Protein AF-A0A7K4CT19-F1 (afdb_monomer)

Foldseek 3Di:
DPDFFEAEEEEEAQAQDDEDDLPPFFKEKEKAFAQEQGLQQSVLCLFQLAHCVQQVCHDLPTQGDPPGQGLQNLVVVVQAQEEEEEAPSCQVVVVNNDHPYYHYPPVQARLVVVVVVVVVCPRGHYYYYYYHNDDDVSNS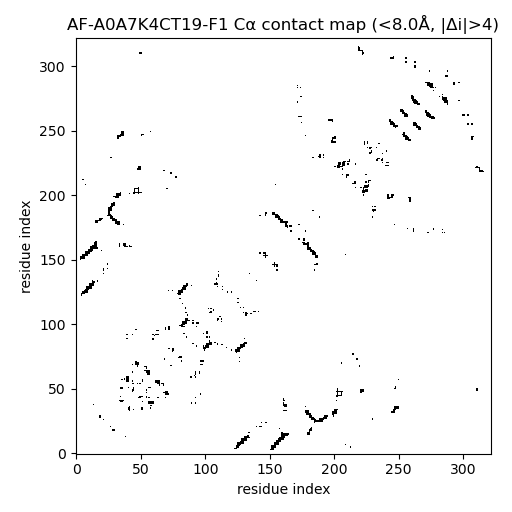VVQNCQQPDPRHFYKYKYKYRHFHPVPPDDAFDDVSRRIGMMMITGPQFHNDYDDLQAHHHSSQNSLLSCVVVVHDDALSNLHANPVVVRNVDDPVVGPDGDQKDWYAYPQRKIWMDRSFWIWIDHPPDLDTFTFGCPDPPNPGDGCSPPPVCVVVNVVVVVVVVVNVVSNDRDNPPDPDDD

Sequence (322 aa):
MSSKKTRIVLVLFTSHESPLSVPGTRMYTARACLAADSWASNLVSLLSSSVPSHHNAWSEAGKIGIHVDPLSTVLRRAGYRAAFVGTRQSESLARQCEFDEVAIATDGDGIKDATAIFKRAGDVPLFTTCVVPSFSEGWQALATRLASSKEHRTIVLLAGLAPPATLAGAAIPNPDGISAPFTVLHEKTGRHVAGPTHLWSIIDLAPSLLGLAGIKVPYTMVGKDQHPFWLGKPRKAVKFPRDRCVVEHADGSKTTWNGRYLLTVHPGKDAGELIDAGHRDGDGRNLWDDPAAAPLKSRLLLEFLWAQLDKECMPMPRIAGA

pLDDT: mean 85.14, std 13.32, range [34.0, 97.62]

Mean predicted aligned error: 6.65 Å

Secondary structure (DSSP, 8-state):
---PPEEEEEEEESS-------TTS-EEEEEEE-SBSSHHHHHHHHHHTS-HHHH---STTPPPPTT---HHHHHHHTT-EEEEEE-HHHHHHHHHTT-SEEEE-TTSS-HHHHHHHHHHTTTS-EEEEEEESS--HHHHHHHHHHHT-SSSEEEEEEEE-SPPGGGTT-S---GGGGEEEEEEE-TT--EEEPPTT---BGGGHHHHHHHHHTPPPPTT--S---HHHHTT--GGGSSS----EEEE-TTS-EEEE-SSEEEEE-TT-S-EEEEETTSTTSS--B-TT-GGGHHHHHHHHHHHHHHHHHTS--SS---S--

Nearest PDB structures (foldseek):
  6g5z-assembly1_A  TM=7.201E-01  e=7.899E-12  Sinorhizobium meliloti
  6fny-assembly2_H  TM=7.032E-01  e=7.441E-12  Sinorhizobium meliloti 1021
  7lha-assembly1_A  TM=7.553E-01  e=1.230E-10  Bacteroides uniformis
  6g5z-assembly1_D  TM=6.917E-01  e=3.309E-11  Sinorhizobium meliloti
  6fny-assembly1_G  TM=6.512E-01  e=1.435E-11  Sinorhizobium meliloti 1021

Radius of gyration: 19.5 Å; Cα contacts (8 Å, |Δi|>4): 687; chains: 1; bounding box: 53×40×51 Å

Solvent-accessible surface area (backbone atoms only — not comparable to full-atom values): 17336 Å² total; per-residue (Å²): 130,85,77,61,41,53,32,40,38,38,42,35,21,58,33,60,50,76,69,70,81,58,87,97,55,40,29,26,35,46,53,21,27,35,34,32,77,38,32,50,21,24,49,50,17,24,41,31,8,39,42,43,95,70,35,48,25,73,41,66,86,40,60,67,41,91,85,58,70,26,48,40,48,57,39,38,77,72,64,26,49,26,35,35,32,22,42,81,73,48,44,65,54,47,62,75,40,58,44,82,40,80,45,65,33,85,84,69,65,31,60,68,60,50,52,50,49,61,59,73,46,63,84,53,28,34,36,35,43,35,46,30,65,64,91,46,72,66,54,51,52,48,49,52,52,47,36,65,38,86,75,39,47,26,41,35,38,40,33,29,33,14,42,48,80,88,55,84,84,55,100,67,80,52,77,70,48,49,27,20,28,28,27,38,30,23,85,69,27,35,86,41,71,62,60,88,85,62,60,39,36,38,23,20,51,43,29,13,51,28,50,70,72,71,41,85,68,57,53,75,38,42,31,45,62,54,37,55,51,42,54,65,45,58,73,90,76,42,94,65,66,60,64,64,35,58,31,46,41,92,87,60,28,39,37,33,38,54,82,45,45,38,39,35,47,42,71,98,50,103,53,58,44,29,25,49,70,77,48,92,79,75,73,48,63,68,40,61,83,38,76,89,35,46,71,58,50,56,53,51,52,52,54,42,52,50,53,62,56,58,60,51,65,50,82,73,67,83,89,71,87,133

Structure (mmCIF, N/CA/C/O backbone):
data_AF-A0A7K4CT19-F1
#
_entry.id   AF-A0A7K4CT19-F1
#
loop_
_atom_site.group_PDB
_atom_site.id
_atom_site.type_symbol
_atom_site.label_atom_id
_atom_site.label_alt_id
_atom_site.label_comp_id
_atom_site.label_asym_id
_atom_site.label_entity_id
_atom_site.label_seq_id
_atom_site.pdbx_PDB_ins_code
_atom_site.Cartn_x
_atom_site.Cartn_y
_atom_site.Cartn_z
_atom_site.occupancy
_atom_site.B_iso_or_equiv
_atom_site.auth_seq_id
_atom_site.auth_comp_id
_atom_site.auth_asym_id
_atom_site.auth_atom_id
_atom_site.pdbx_PDB_model_num
ATOM 1 N N . MET A 1 1 ? -27.221 -12.646 19.276 1.00 39.38 1 MET A N 1
ATOM 2 C CA . MET A 1 1 ? -25.753 -12.500 19.424 1.00 39.38 1 MET A CA 1
ATOM 3 C C . MET A 1 1 ? -25.359 -11.165 18.821 1.00 39.38 1 MET A C 1
ATOM 5 O O . MET A 1 1 ? -25.521 -11.000 17.620 1.00 39.38 1 MET A O 1
ATOM 9 N N . SER A 1 2 ? -24.944 -10.193 19.638 1.00 42.19 2 SER A N 1
ATOM 10 C CA . SER A 1 2 ? -24.492 -8.888 19.136 1.00 42.19 2 SER A CA 1
ATOM 11 C C . SER A 1 2 ? -23.307 -9.099 18.188 1.00 42.19 2 SER A C 1
ATOM 13 O O . SER A 1 2 ? -22.293 -9.679 18.577 1.00 42.19 2 SER A O 1
ATOM 15 N N . SER A 1 3 ? -23.462 -8.717 16.919 1.00 62.09 3 SER A N 1
ATOM 16 C CA . SER A 1 3 ? -22.379 -8.744 15.936 1.00 62.09 3 SER A CA 1
ATOM 17 C C . SER A 1 3 ? -21.294 -7.780 16.408 1.00 62.09 3 SER A C 1
ATOM 19 O O . SER A 1 3 ? -21.496 -6.568 16.314 1.00 62.09 3 SER A O 1
ATOM 21 N N . LYS A 1 4 ? -20.155 -8.298 16.896 1.00 67.19 4 LYS A N 1
ATOM 22 C CA . LYS A 1 4 ? -18.989 -7.468 17.242 1.00 67.19 4 LYS A CA 1
ATOM 23 C C . LYS A 1 4 ? -18.721 -6.480 16.111 1.00 67.19 4 LYS A C 1
ATOM 25 O O . LYS A 1 4 ? -18.613 -6.879 14.950 1.00 67.19 4 LYS A O 1
ATOM 30 N N . LYS A 1 5 ? -18.629 -5.198 16.448 1.00 81.00 5 LYS A N 1
ATOM 31 C CA . LYS A 1 5 ? -18.316 -4.147 15.481 1.00 81.00 5 LYS A CA 1
ATOM 32 C C . LYS A 1 5 ? -16.834 -4.224 15.116 1.00 81.00 5 LYS A C 1
ATOM 34 O O . LYS A 1 5 ? -15.997 -4.560 15.961 1.00 81.00 5 LYS A O 1
ATOM 39 N N . THR A 1 6 ? -16.531 -3.966 13.849 1.00 87.62 6 THR A N 1
ATOM 40 C CA . THR A 1 6 ? -15.167 -4.041 13.328 1.00 87.62 6 THR A CA 1
ATOM 41 C C . THR A 1 6 ? -14.448 -2.712 13.546 1.00 87.62 6 THR A C 1
ATOM 43 O O . THR A 1 6 ? -14.989 -1.655 13.228 1.00 87.62 6 THR A O 1
ATOM 46 N N . ARG A 1 7 ? -13.220 -2.762 14.060 1.00 92.88 7 ARG A N 1
ATOM 47 C CA . ARG A 1 7 ? -12.287 -1.631 14.113 1.00 92.88 7 ARG A CA 1
ATOM 48 C C . ARG A 1 7 ? -11.128 -1.893 13.155 1.00 92.88 7 ARG A C 1
ATOM 50 O O . ARG A 1 7 ? -10.649 -3.021 13.063 1.00 92.88 7 ARG A O 1
ATOM 57 N N . ILE A 1 8 ? -10.687 -0.865 12.447 1.00 93.69 8 ILE A N 1
ATOM 58 C CA . ILE A 1 8 ? -9.536 -0.910 11.546 1.00 93.69 8 ILE A CA 1
ATOM 59 C C . ILE A 1 8 ? -8.548 0.140 12.039 1.00 93.69 8 ILE A C 1
ATOM 61 O O . ILE A 1 8 ? -8.884 1.318 12.119 1.00 93.69 8 ILE A O 1
ATOM 65 N N . VAL A 1 9 ? -7.346 -0.289 12.404 1.00 94.12 9 VAL A N 1
ATOM 66 C CA . VAL A 1 9 ? -6.315 0.583 12.968 1.00 94.12 9 VAL A CA 1
ATOM 67 C C . VAL A 1 9 ? -5.041 0.427 12.157 1.00 94.12 9 VAL A C 1
ATOM 69 O O . VAL A 1 9 ? -4.518 -0.675 12.018 1.00 94.12 9 VAL A O 1
ATOM 72 N N . LEU A 1 10 ? -4.557 1.529 11.607 1.00 93.56 10 LEU A N 1
ATOM 73 C CA . LEU A 1 10 ? -3.322 1.614 10.845 1.00 93.56 10 LEU A CA 1
ATOM 74 C C . LEU A 1 10 ? -2.322 2.350 11.720 1.00 93.56 10 LEU A C 1
ATOM 76 O O . LEU A 1 10 ? -2.598 3.466 12.148 1.00 93.56 10 LEU A O 1
ATOM 80 N N . VAL A 1 11 ? -1.173 1.744 11.975 1.00 91.56 11 VAL A N 1
ATOM 81 C CA . VAL A 1 11 ? -0.031 2.402 12.604 1.00 91.56 11 VAL A CA 1
ATOM 82 C C . VAL A 1 11 ? 1.085 2.412 11.570 1.00 91.56 11 VAL A C 1
ATOM 84 O O . VAL A 1 11 ? 1.575 1.362 11.155 1.00 91.56 11 VAL A O 1
ATOM 87 N N . LEU A 1 12 ? 1.403 3.602 11.084 1.00 90.31 12 LEU A N 1
ATOM 88 C CA . LEU A 1 12 ? 2.269 3.832 9.943 1.00 90.31 12 LEU A CA 1
ATOM 89 C C . LEU A 1 12 ? 3.511 4.589 10.399 1.00 90.31 12 LEU A C 1
ATOM 91 O O . LEU A 1 12 ? 3.400 5.642 11.029 1.00 90.31 12 LEU A O 1
ATOM 95 N N . PHE A 1 13 ? 4.678 4.056 10.062 1.00 88.06 13 PHE A N 1
ATOM 96 C CA . PHE A 1 13 ? 5.967 4.605 10.474 1.00 88.06 13 PHE A CA 1
ATOM 97 C C . PHE A 1 13 ? 6.567 5.402 9.328 1.00 88.06 13 PHE A C 1
ATOM 99 O O . PHE A 1 13 ? 6.606 4.926 8.191 1.00 88.06 13 PHE A O 1
ATOM 106 N N . THR A 1 14 ? 7.060 6.605 9.609 1.00 78.12 14 THR A N 1
ATOM 107 C CA . THR A 1 14 ? 7.786 7.401 8.606 1.00 78.12 14 THR A CA 1
ATOM 108 C C . THR A 1 14 ? 9.244 6.957 8.447 1.00 78.12 14 THR A C 1
ATOM 110 O O . THR A 1 14 ? 9.976 7.552 7.664 1.00 78.12 14 THR A O 1
ATOM 113 N N . SER A 1 15 ? 9.673 5.925 9.175 1.00 77.62 15 SER A N 1
ATOM 114 C CA . SER A 1 15 ? 10.984 5.277 9.100 1.00 77.62 15 SER A CA 1
ATOM 115 C C . SER A 1 15 ? 10.906 3.912 8.397 1.00 77.62 15 SER A C 1
ATOM 117 O O . SER A 1 15 ? 9.840 3.300 8.266 1.00 77.62 15 SER A O 1
ATOM 119 N N . HIS A 1 16 ? 12.061 3.420 7.937 1.00 68.12 16 HIS A N 1
ATOM 120 C CA . HIS A 1 16 ? 12.217 2.026 7.522 1.00 68.12 16 HIS A CA 1
ATOM 121 C C . HIS A 1 16 ? 12.527 1.183 8.756 1.00 68.12 16 HIS A C 1
ATOM 123 O O . HIS A 1 16 ? 13.656 1.157 9.241 1.00 68.12 16 HIS A O 1
ATOM 129 N N . GLU A 1 17 ? 11.510 0.531 9.301 1.00 68.56 17 GLU A N 1
ATOM 130 C CA . GLU A 1 17 ? 11.657 -0.348 10.460 1.00 68.56 17 GLU A CA 1
ATOM 131 C C . GLU A 1 17 ? 11.402 -1.788 10.075 1.00 68.56 17 GLU A C 1
ATOM 133 O O . GLU A 1 17 ? 10.583 -2.050 9.211 1.00 68.56 17 GLU A O 1
ATOM 138 N N . SER A 1 18 ? 12.105 -2.726 10.709 1.00 60.03 18 SER A N 1
ATOM 139 C CA . SER A 1 18 ? 11.943 -4.165 10.476 1.00 60.03 18 SER A CA 1
ATOM 140 C C . SER A 1 18 ? 10.542 -4.660 10.845 1.00 60.03 18 SER A C 1
ATOM 142 O O . SER A 1 18 ? 9.850 -4.021 11.636 1.00 60.03 18 SER A O 1
ATOM 144 N N . PRO A 1 19 ? 10.102 -5.815 10.311 1.00 58.19 19 PRO A N 1
ATOM 145 C CA . PRO A 1 19 ? 8.803 -6.364 10.655 1.00 58.19 19 PRO A CA 1
ATOM 146 C C . PRO A 1 19 ? 8.651 -6.538 12.163 1.00 58.19 19 PRO A C 1
ATOM 148 O O . PRO A 1 19 ? 9.381 -7.284 12.818 1.00 58.19 19 PRO A O 1
ATOM 151 N N . LEU A 1 20 ? 7.657 -5.845 12.698 1.00 65.75 20 LEU A N 1
ATOM 152 C CA . LEU A 1 20 ? 7.379 -5.825 14.118 1.00 65.75 20 LEU A CA 1
ATOM 153 C C . LEU A 1 20 ? 6.633 -7.105 14.470 1.00 65.75 20 LEU A C 1
ATOM 155 O O . LEU A 1 20 ? 5.469 -7.293 14.102 1.00 65.75 20 LEU A O 1
ATOM 159 N N . SER A 1 21 ? 7.336 -8.010 15.148 1.00 65.25 21 SER A N 1
ATOM 160 C CA . SER A 1 21 ? 6.717 -9.158 15.794 1.00 65.25 21 SER A CA 1
ATOM 161 C C . SER A 1 21 ? 5.936 -8.668 17.006 1.00 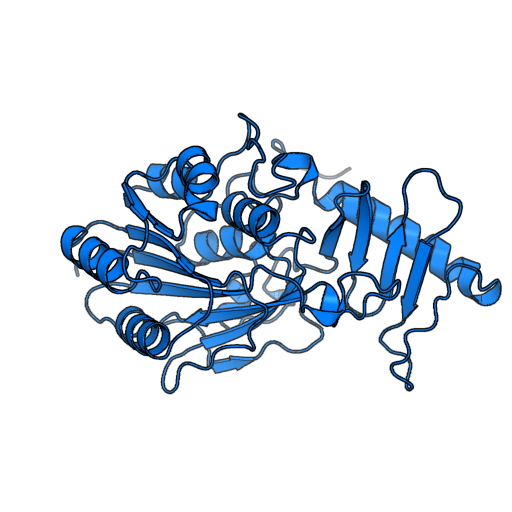65.25 21 SER A C 1
ATOM 163 O O . SER A 1 21 ? 6.441 -7.914 17.840 1.00 65.25 21 SER A O 1
ATOM 165 N N . VAL A 1 22 ? 4.690 -9.111 17.112 1.00 70.44 22 VAL A N 1
ATOM 166 C CA . VAL A 1 22 ? 3.835 -8.867 18.273 1.00 70.44 22 VAL A CA 1
ATOM 167 C C . VAL A 1 22 ? 3.614 -10.202 18.990 1.00 70.44 22 VAL A C 1
ATOM 169 O O . VAL A 1 22 ? 2.699 -10.948 18.618 1.00 70.44 22 VAL A O 1
ATOM 172 N N . PRO A 1 23 ? 4.473 -10.567 19.966 1.00 66.81 23 PRO A N 1
ATOM 173 C CA . PRO A 1 23 ? 4.474 -11.892 20.577 1.00 66.81 23 PRO A CA 1
ATOM 174 C C . PRO A 1 23 ? 3.084 -12.341 21.037 1.00 66.81 23 PRO A C 1
ATOM 176 O O . PRO A 1 23 ? 2.281 -11.557 21.538 1.00 66.81 23 PRO A O 1
ATOM 179 N N . GLY A 1 24 ? 2.778 -13.624 20.838 1.00 67.75 24 GLY A N 1
ATOM 180 C CA . GLY A 1 24 ? 1.501 -14.215 21.256 1.00 67.75 24 GLY A CA 1
ATOM 181 C C . GLY A 1 24 ? 0.291 -13.875 20.374 1.00 67.75 24 GLY A C 1
ATOM 182 O O . GLY A 1 24 ? -0.756 -14.500 20.542 1.00 67.75 24 GLY A O 1
ATOM 183 N N . THR A 1 25 ? 0.423 -12.977 19.393 1.00 72.94 25 THR A N 1
ATOM 184 C CA . THR A 1 25 ? -0.679 -12.568 18.506 1.00 72.94 25 THR A CA 1
ATOM 185 C C . THR A 1 25 ? -0.615 -13.296 17.161 1.00 72.94 25 THR A C 1
ATOM 187 O O . THR A 1 25 ? 0.460 -13.602 16.644 1.00 72.94 25 THR A O 1
ATOM 190 N N . ARG A 1 26 ? -1.776 -13.618 16.580 1.00 82.19 26 ARG A N 1
ATOM 191 C CA . ARG A 1 26 ? -1.858 -14.112 15.198 1.00 82.19 26 ARG A CA 1
ATOM 192 C C . ARG A 1 26 ? -1.474 -12.984 14.248 1.00 82.19 26 ARG A C 1
ATOM 194 O O . ARG A 1 26 ? -2.036 -11.892 14.334 1.00 82.19 26 ARG A O 1
ATOM 201 N N . MET A 1 27 ? -0.512 -13.238 13.369 1.00 85.00 27 MET A N 1
ATOM 202 C CA . MET A 1 27 ? 0.052 -12.205 12.515 1.00 85.00 27 MET A CA 1
ATOM 203 C C . MET A 1 27 ? 0.458 -12.734 11.147 1.00 85.00 27 MET A C 1
ATOM 205 O O . MET A 1 27 ? 0.915 -13.872 10.999 1.00 85.00 27 MET A O 1
ATOM 209 N N . TYR A 1 28 ? 0.313 -11.853 10.169 1.00 86.44 28 TYR A N 1
ATOM 210 C CA . TYR A 1 28 ? 0.865 -12.016 8.841 1.00 86.44 28 TYR A CA 1
ATOM 211 C C . TYR A 1 28 ? 1.912 -10.934 8.603 1.00 86.44 28 TYR A C 1
ATOM 213 O O . TYR A 1 28 ? 1.596 -9.754 8.739 1.00 86.44 28 TYR A O 1
ATOM 221 N N . THR A 1 29 ? 3.120 -11.327 8.219 1.00 86.44 29 THR A N 1
ATOM 222 C CA . THR A 1 29 ? 4.232 -10.398 7.993 1.00 86.44 29 THR A CA 1
ATOM 223 C C . THR A 1 29 ? 4.799 -10.575 6.592 1.00 86.44 29 THR A C 1
ATOM 225 O O . THR A 1 29 ? 5.069 -11.702 6.170 1.00 86.44 29 THR A O 1
ATOM 228 N N . ALA A 1 30 ? 4.995 -9.467 5.877 1.00 87.94 30 ALA A N 1
ATOM 229 C CA . ALA A 1 30 ? 5.594 -9.444 4.544 1.00 87.94 30 ALA A CA 1
ATOM 230 C C . ALA A 1 30 ? 6.262 -8.088 4.257 1.00 87.94 30 ALA A C 1
ATOM 232 O O . ALA A 1 30 ? 6.292 -7.203 5.112 1.00 87.94 30 ALA A O 1
ATOM 233 N N . ARG A 1 31 ? 6.795 -7.927 3.043 1.00 87.94 31 ARG A N 1
ATOM 234 C CA . ARG A 1 31 ? 7.268 -6.644 2.510 1.00 87.94 31 ARG A CA 1
ATOM 235 C C . ARG A 1 31 ? 6.382 -6.208 1.359 1.00 87.94 31 ARG A C 1
ATOM 237 O O . ARG A 1 31 ? 6.051 -7.029 0.508 1.00 87.94 31 ARG A O 1
ATOM 244 N N . ALA A 1 32 ? 6.025 -4.933 1.336 1.00 91.06 32 ALA A N 1
ATOM 245 C CA . ALA A 1 32 ? 5.292 -4.300 0.256 1.00 91.06 32 ALA A CA 1
ATOM 246 C C . ALA A 1 32 ? 6.206 -3.321 -0.478 1.00 91.06 32 ALA A C 1
ATOM 248 O O . ALA A 1 32 ? 6.862 -2.491 0.149 1.00 91.06 32 ALA A O 1
ATOM 249 N N . CYS A 1 33 ? 6.242 -3.407 -1.806 1.00 92.44 33 CYS A N 1
ATOM 250 C CA . CYS A 1 33 ? 6.850 -2.384 -2.641 1.00 92.44 33 CYS A CA 1
ATOM 251 C C . CYS A 1 33 ? 6.149 -1.050 -2.392 1.00 92.44 33 CYS A C 1
ATOM 253 O O . CYS A 1 33 ? 4.918 -0.965 -2.458 1.00 92.44 33 CYS A O 1
ATOM 255 N N . LEU A 1 34 ? 6.940 -0.026 -2.113 1.00 93.19 34 LEU A N 1
ATOM 256 C CA . LEU A 1 34 ? 6.480 1.347 -2.017 1.00 93.19 34 LEU A CA 1
ATOM 257 C C . LEU A 1 34 ? 5.987 1.816 -3.390 1.00 93.19 34 LEU A C 1
ATOM 259 O O . LEU A 1 34 ? 6.316 1.223 -4.414 1.00 93.19 34 LEU A O 1
ATOM 263 N N . ALA A 1 35 ? 5.154 2.848 -3.407 1.00 94.19 35 ALA A N 1
ATOM 264 C CA . ALA A 1 35 ? 4.679 3.459 -4.646 1.00 94.19 35 ALA A CA 1
ATOM 265 C C . ALA A 1 35 ? 5.533 4.671 -5.048 1.00 94.19 35 ALA A C 1
ATOM 267 O O . ALA A 1 35 ? 5.454 5.116 -6.190 1.00 94.19 35 ALA A O 1
ATOM 268 N N . ALA A 1 36 ? 6.336 5.194 -4.117 1.00 91.75 36 ALA A N 1
ATOM 269 C CA . ALA A 1 36 ? 7.153 6.386 -4.280 1.00 91.75 36 ALA A CA 1
ATOM 270 C C . ALA A 1 36 ? 8.375 6.390 -3.348 1.00 91.75 36 ALA A C 1
ATOM 272 O O . ALA A 1 36 ? 8.459 5.595 -2.407 1.00 91.75 36 ALA A O 1
ATOM 273 N N . ASP A 1 37 ? 9.261 7.366 -3.548 1.00 86.31 37 ASP A N 1
ATOM 274 C CA . ASP A 1 37 ? 10.456 7.576 -2.715 1.00 86.31 37 ASP A CA 1
ATOM 275 C C . ASP A 1 37 ? 10.169 8.289 -1.387 1.00 86.31 37 ASP A C 1
ATOM 277 O O . ASP A 1 37 ? 10.986 8.252 -0.468 1.00 86.31 37 ASP A O 1
ATOM 281 N N . SER A 1 38 ? 9.018 8.958 -1.271 1.00 88.00 38 SER A N 1
ATOM 282 C CA . SER A 1 38 ? 8.666 9.742 -0.085 1.00 88.00 38 SER A CA 1
ATOM 283 C C . SER A 1 38 ? 7.615 9.041 0.774 1.00 88.00 38 SER A C 1
ATOM 285 O O . SER A 1 38 ? 6.629 8.495 0.267 1.00 88.00 38 SER A O 1
ATOM 287 N N . TRP A 1 39 ? 7.780 9.107 2.099 1.00 90.94 39 TRP A N 1
ATOM 288 C CA . TRP A 1 39 ? 6.802 8.558 3.043 1.00 90.94 39 TRP A CA 1
ATOM 289 C C . TRP A 1 39 ? 5.421 9.211 2.887 1.00 90.94 39 TRP A C 1
ATOM 291 O O . TRP A 1 39 ? 4.400 8.545 3.039 1.00 90.94 39 TRP A O 1
ATOM 301 N N . ALA A 1 40 ? 5.384 10.498 2.537 1.00 91.62 40 ALA A N 1
ATOM 302 C CA . ALA A 1 40 ? 4.162 11.265 2.328 1.00 91.62 40 ALA A CA 1
ATOM 303 C C . ALA A 1 40 ? 3.378 10.787 1.103 1.00 91.62 40 ALA A C 1
ATOM 305 O O . ALA A 1 40 ? 2.169 10.563 1.181 1.00 91.62 40 ALA A O 1
ATOM 306 N N . SER A 1 41 ? 4.070 10.567 -0.016 1.00 93.44 41 SER A N 1
ATOM 307 C CA . SER A 1 41 ? 3.470 9.964 -1.204 1.00 93.44 41 SER A CA 1
ATOM 308 C C . SER A 1 41 ? 2.963 8.562 -0.894 1.00 93.44 41 SER A C 1
ATOM 310 O O . SER A 1 41 ? 1.812 8.266 -1.189 1.00 93.44 41 SER A O 1
ATOM 312 N N . ASN A 1 42 ? 3.762 7.742 -0.205 1.00 94.88 42 ASN A N 1
ATOM 313 C CA . ASN A 1 42 ? 3.376 6.386 0.186 1.00 94.88 42 ASN A CA 1
ATOM 314 C C . ASN A 1 42 ? 2.176 6.349 1.148 1.00 94.88 42 ASN A C 1
ATOM 316 O O . ASN A 1 42 ? 1.333 5.462 1.018 1.00 94.88 42 ASN A O 1
ATOM 320 N N . LEU A 1 43 ? 2.039 7.319 2.061 1.00 95.31 43 LEU A N 1
ATOM 321 C CA . LEU A 1 43 ? 0.843 7.484 2.895 1.00 95.31 43 LEU A CA 1
ATOM 322 C C . LEU A 1 43 ? -0.404 7.659 2.023 1.00 95.31 43 LEU A C 1
ATOM 324 O O . LEU A 1 43 ? -1.395 6.950 2.204 1.00 95.31 43 LEU A O 1
ATOM 328 N N . VAL A 1 44 ? -0.353 8.585 1.062 1.00 95.94 44 VAL A N 1
ATOM 329 C CA . VAL A 1 44 ? -1.483 8.839 0.160 1.00 95.94 44 VAL A CA 1
ATOM 330 C C . VAL A 1 44 ? -1.716 7.646 -0.760 1.00 95.94 44 VAL A C 1
ATOM 332 O O . VAL A 1 44 ? -2.868 7.282 -0.980 1.00 95.94 44 VAL A O 1
ATOM 335 N N . SER A 1 45 ? -0.668 6.981 -1.246 1.00 96.50 45 SER A N 1
ATOM 336 C CA . SER A 1 45 ? -0.795 5.778 -2.069 1.00 96.50 45 SER A CA 1
ATOM 337 C C . SER A 1 45 ? -1.464 4.629 -1.314 1.00 96.50 45 SER A C 1
ATOM 339 O O . SER A 1 45 ? -2.335 3.958 -1.866 1.00 96.50 45 SER A O 1
ATOM 341 N N . LEU A 1 46 ? -1.130 4.434 -0.033 1.00 97.38 46 LEU A N 1
ATOM 342 C CA . LEU A 1 46 ? -1.801 3.467 0.837 1.00 97.38 46 LEU A CA 1
ATOM 343 C C . LEU A 1 46 ? -3.276 3.834 1.008 1.00 97.38 46 LEU A C 1
ATOM 345 O O . LEU A 1 46 ? -4.144 2.995 0.779 1.00 97.38 46 LEU A O 1
ATOM 349 N N . LEU A 1 47 ? -3.566 5.079 1.399 1.00 97.00 47 LEU A N 1
ATOM 350 C CA . LEU A 1 47 ? -4.930 5.515 1.700 1.00 97.00 47 LEU A CA 1
ATOM 351 C C . LEU A 1 47 ? -5.816 5.570 0.454 1.00 97.00 47 LEU A C 1
ATOM 353 O O . LEU A 1 47 ? -6.994 5.264 0.547 1.00 97.00 47 LEU A O 1
ATOM 357 N N . SER A 1 48 ? -5.287 5.925 -0.710 1.00 95.94 48 SER A N 1
ATOM 358 C CA . SER A 1 48 ? -6.059 5.997 -1.959 1.00 95.94 48 SER A CA 1
ATOM 359 C C . SER A 1 48 ? -6.048 4.701 -2.765 1.00 95.94 48 SER A C 1
ATOM 361 O O . SER A 1 48 ? -6.837 4.562 -3.695 1.00 95.94 48 SER A O 1
ATOM 363 N N . SER A 1 49 ? -5.157 3.757 -2.439 1.00 96.88 49 SER A N 1
ATOM 364 C CA . SER A 1 49 ? -4.864 2.594 -3.281 1.00 96.88 49 SER A CA 1
ATOM 365 C C . SER A 1 49 ? -4.522 2.992 -4.726 1.00 96.88 49 SER A C 1
ATOM 367 O O . SER A 1 49 ? -5.011 2.397 -5.685 1.00 96.88 49 SER A O 1
ATOM 369 N N . SER A 1 50 ? -3.693 4.025 -4.888 1.00 95.00 50 SER A N 1
ATOM 370 C CA . SER A 1 50 ? -3.256 4.542 -6.192 1.00 95.00 50 SER A CA 1
ATOM 371 C C . SER A 1 50 ? -1.804 5.022 -6.145 1.00 95.00 50 SER A C 1
ATOM 373 O O . SER A 1 50 ? -1.221 5.109 -5.071 1.00 95.00 50 SER A O 1
ATOM 375 N N . VAL A 1 51 ? -1.194 5.298 -7.299 1.00 94.19 51 VAL A N 1
ATOM 376 C CA . VAL A 1 51 ? 0.209 5.759 -7.399 1.00 94.19 51 VAL A CA 1
ATOM 377 C C . VAL A 1 51 ? 0.306 7.291 -7.531 1.00 94.19 51 VAL A C 1
ATOM 379 O O . VAL A 1 51 ? -0.705 7.917 -7.878 1.00 94.19 51 VAL A O 1
ATOM 382 N N . PRO A 1 52 ? 1.486 7.912 -7.321 1.00 93.75 52 PRO A N 1
ATOM 383 C CA . PRO A 1 52 ? 1.656 9.368 -7.385 1.00 93.75 52 PRO A CA 1
ATOM 384 C C . PRO A 1 52 ? 1.108 10.042 -8.642 1.00 93.75 52 PRO A C 1
ATOM 386 O O . PRO A 1 52 ? 0.442 11.071 -8.532 1.00 93.75 52 PRO A O 1
ATOM 389 N N . SER A 1 53 ? 1.271 9.441 -9.820 1.00 92.81 53 SER A N 1
ATOM 390 C CA . SER A 1 53 ? 0.745 9.966 -11.083 1.00 92.81 53 SER A CA 1
ATOM 391 C C . SER A 1 53 ? -0.780 10.056 -11.121 1.00 92.81 53 SER A C 1
ATOM 393 O O . SER A 1 53 ? -1.322 10.782 -11.948 1.00 92.81 53 SER A O 1
ATOM 395 N N . HIS A 1 54 ? -1.477 9.317 -10.254 1.00 92.06 54 HIS A N 1
ATOM 396 C CA . HIS A 1 54 ? -2.932 9.345 -10.138 1.00 92.06 54 HIS A CA 1
ATOM 397 C C . HIS A 1 54 ? -3.397 10.260 -9.010 1.00 92.06 54 HIS A C 1
ATOM 399 O O . HIS A 1 54 ? -4.309 11.052 -9.227 1.00 92.06 54 HIS A O 1
ATOM 405 N N . HIS A 1 55 ? -2.798 10.181 -7.819 1.00 93.56 55 HIS A N 1
ATOM 406 C CA . HIS A 1 55 ? -3.254 10.985 -6.677 1.00 93.56 55 HIS A CA 1
ATOM 407 C C . HIS A 1 55 ? -2.584 12.359 -6.554 1.00 93.56 55 HIS A C 1
ATOM 409 O O . HIS A 1 55 ? -3.034 13.173 -5.750 1.00 93.56 55 HIS A O 1
ATOM 415 N N . ASN A 1 56 ? -1.538 12.634 -7.338 1.00 91.75 56 ASN A N 1
ATOM 416 C CA . ASN A 1 56 ? -0.814 13.908 -7.437 1.00 91.75 56 ASN A CA 1
ATOM 417 C C . ASN A 1 56 ? -0.022 14.345 -6.181 1.00 91.75 56 ASN A C 1
ATOM 419 O O . ASN A 1 56 ? 0.575 15.422 -6.144 1.00 91.75 56 ASN A O 1
ATOM 423 N N . ALA A 1 57 ? 0.040 13.506 -5.148 1.00 91.00 57 ALA A N 1
ATOM 424 C CA . ALA A 1 57 ? 0.797 13.805 -3.932 1.00 91.00 57 ALA A CA 1
ATOM 425 C C . ALA A 1 57 ? 2.245 13.311 -4.063 1.00 91.00 57 ALA A C 1
ATOM 427 O O . ALA A 1 57 ? 2.569 12.200 -3.649 1.00 91.00 57 ALA A O 1
ATOM 428 N N . TRP A 1 58 ? 3.110 14.135 -4.654 1.00 87.75 58 TRP A N 1
ATOM 429 C CA . TRP A 1 58 ? 4.534 13.832 -4.886 1.00 87.75 58 TRP A CA 1
ATOM 430 C C . TRP A 1 58 ? 5.457 14.198 -3.711 1.00 87.75 58 TRP A C 1
ATOM 432 O O . TRP A 1 58 ? 6.628 13.831 -3.699 1.00 87.75 58 TRP A O 1
ATOM 442 N N . SER A 1 59 ? 4.947 14.939 -2.725 1.00 82.06 59 SER A N 1
ATOM 443 C CA . SER A 1 59 ? 5.702 15.392 -1.553 1.00 82.06 59 SER A CA 1
ATOM 444 C C . SER A 1 59 ? 4.772 15.701 -0.374 1.00 82.06 59 SER A C 1
ATOM 446 O O . SER A 1 59 ? 3.549 15.715 -0.523 1.00 82.06 59 SER A O 1
ATOM 448 N N . GLU A 1 60 ? 5.351 15.997 0.794 1.00 78.19 60 GLU A N 1
ATOM 449 C CA . GLU A 1 60 ? 4.632 16.412 2.014 1.00 78.19 60 GLU A CA 1
ATOM 450 C C . GLU A 1 60 ? 3.746 17.653 1.811 1.00 78.19 60 GLU A C 1
ATOM 452 O O . GLU A 1 60 ? 2.680 17.769 2.412 1.00 78.19 60 GLU A O 1
ATOM 457 N N . ALA A 1 61 ? 4.159 18.567 0.928 1.00 75.81 61 ALA A N 1
ATOM 458 C CA . ALA A 1 61 ? 3.410 19.776 0.585 1.00 75.81 61 ALA A CA 1
ATOM 459 C C . ALA A 1 61 ? 2.425 19.570 -0.585 1.00 75.81 61 ALA A C 1
ATOM 461 O O . ALA A 1 61 ? 1.795 20.524 -1.047 1.00 75.81 61 ALA A O 1
ATOM 462 N N . GLY A 1 62 ? 2.319 18.342 -1.100 1.00 77.12 62 GLY A N 1
ATOM 463 C CA . GLY A 1 62 ? 1.506 18.009 -2.260 1.00 77.12 62 GLY A CA 1
ATOM 464 C C . GLY A 1 62 ? 0.008 18.221 -2.032 1.00 77.12 62 GLY A C 1
ATOM 465 O O . GLY A 1 62 ? -0.516 18.072 -0.925 1.00 77.12 62 GLY A O 1
ATOM 466 N N . LYS A 1 63 ? -0.694 18.540 -3.124 1.00 86.75 63 LYS A N 1
ATOM 467 C CA . LYS A 1 63 ? -2.158 18.538 -3.165 1.00 86.75 63 LYS A CA 1
ATOM 468 C C . LYS A 1 63 ? -2.654 17.218 -3.731 1.00 86.75 63 LYS A C 1
ATOM 470 O O . LYS A 1 63 ? -2.242 16.823 -4.824 1.00 86.75 63 LYS A O 1
ATOM 475 N N . ILE A 1 64 ? -3.560 16.582 -3.003 1.00 92.00 64 ILE A N 1
ATOM 476 C CA . ILE A 1 64 ? -4.273 15.395 -3.458 1.00 92.00 64 ILE A CA 1
ATOM 477 C C . ILE A 1 64 ? -5.295 15.829 -4.516 1.00 92.00 64 ILE A C 1
ATOM 479 O O . ILE A 1 64 ? -5.986 16.836 -4.352 1.00 92.00 64 ILE A O 1
ATOM 483 N N . GLY A 1 65 ? -5.353 15.103 -5.632 1.00 88.94 65 GLY A N 1
ATOM 484 C CA . GLY A 1 65 ? -6.320 15.370 -6.697 1.00 88.94 65 GLY A CA 1
ATOM 485 C C . GLY A 1 65 ? -7.769 15.227 -6.215 1.00 88.94 65 GLY A C 1
ATOM 486 O O . GLY A 1 65 ? -8.082 14.331 -5.437 1.00 88.94 65 GLY A O 1
ATOM 487 N N . ILE A 1 66 ? -8.669 16.080 -6.711 1.00 86.25 66 ILE A N 1
ATOM 488 C CA . ILE A 1 66 ? -10.092 16.098 -6.311 1.00 86.25 66 ILE A CA 1
ATOM 489 C C . ILE A 1 66 ? -10.853 14.806 -6.650 1.00 86.25 66 ILE A C 1
ATOM 491 O O . ILE A 1 66 ? -11.924 14.555 -6.113 1.00 86.25 66 ILE A O 1
ATOM 495 N N . HIS A 1 67 ? -10.326 14.009 -7.578 1.00 86.06 67 HIS A N 1
ATOM 496 C CA . HIS A 1 67 ? -10.904 12.740 -8.019 1.00 86.06 67 HIS A CA 1
ATOM 497 C C . HIS A 1 67 ? -10.500 11.555 -7.135 1.00 86.06 67 HIS A C 1
ATOM 499 O O . HIS A 1 67 ? -10.981 10.444 -7.353 1.00 86.06 67 HIS A O 1
ATOM 505 N N . VAL A 1 68 ? -9.591 11.761 -6.178 1.00 91.38 68 VAL A N 1
ATOM 506 C CA . VAL A 1 68 ? -9.114 10.711 -5.277 1.00 91.38 68 VAL A CA 1
ATOM 507 C C . VAL A 1 68 ? -10.186 10.407 -4.236 1.00 91.38 68 VAL A C 1
ATOM 509 O O . VAL A 1 68 ? -10.666 11.304 -3.554 1.00 91.38 68 VAL A O 1
ATOM 512 N N . ASP A 1 69 ? -10.525 9.127 -4.086 1.00 93.00 69 ASP A N 1
ATOM 513 C CA . ASP A 1 69 ? -11.478 8.640 -3.085 1.00 93.00 69 ASP A CA 1
ATOM 514 C C . ASP A 1 69 ? -10.715 7.855 -2.002 1.00 93.00 69 ASP A C 1
ATOM 516 O O . ASP A 1 69 ? -10.471 6.654 -2.165 1.00 93.00 69 ASP A O 1
ATOM 520 N N . PRO A 1 70 ? -10.240 8.520 -0.932 1.00 95.75 70 PRO A N 1
ATOM 521 C CA . PRO A 1 70 ? -9.390 7.888 0.067 1.00 95.75 70 PRO A CA 1
ATOM 522 C C . PRO A 1 70 ? -10.167 6.875 0.920 1.00 95.75 70 PRO A C 1
ATOM 524 O O . PRO A 1 70 ? -11.385 6.947 1.096 1.00 95.75 70 PRO A O 1
ATOM 527 N N . LEU A 1 71 ? -9.436 5.934 1.515 1.00 97.44 71 LEU A N 1
ATOM 528 C CA . LEU A 1 71 ? -9.951 4.836 2.333 1.00 97.44 71 LEU A CA 1
ATOM 529 C C . LEU A 1 71 ? -10.810 5.331 3.501 1.00 97.44 71 LEU A C 1
ATOM 531 O O . LEU A 1 71 ? -11.795 4.688 3.851 1.00 97.44 71 LEU A O 1
ATOM 535 N N . SER A 1 72 ? -10.465 6.477 4.084 1.00 97.06 72 SER A N 1
ATOM 536 C CA . SER A 1 72 ? -11.271 7.191 5.081 1.00 97.06 72 SER A CA 1
ATOM 537 C C . SER A 1 72 ? -12.679 7.477 4.565 1.00 97.06 72 SER A C 1
ATOM 539 O O . SER A 1 72 ? -13.645 7.081 5.213 1.00 97.06 72 SER A O 1
ATOM 541 N N . THR A 1 73 ? -12.818 8.092 3.392 1.00 96.62 73 THR A N 1
ATOM 542 C CA . THR A 1 73 ? -14.118 8.392 2.777 1.00 96.62 73 THR A CA 1
ATOM 543 C C . THR A 1 73 ? -14.877 7.111 2.429 1.00 96.62 73 THR A C 1
ATOM 545 O O . THR A 1 73 ? -16.068 6.997 2.729 1.00 96.62 73 THR A O 1
ATOM 548 N N . VAL A 1 74 ? -14.190 6.098 1.889 1.00 96.75 74 VAL A N 1
ATOM 549 C CA . VAL A 1 74 ? -14.781 4.779 1.598 1.00 96.75 74 VAL A CA 1
ATOM 550 C C . VAL A 1 74 ? -15.344 4.125 2.865 1.00 96.75 74 VAL A C 1
ATOM 552 O O . VAL A 1 74 ? -16.485 3.658 2.872 1.00 96.75 74 VAL A O 1
ATOM 555 N N . LEU A 1 75 ? -14.583 4.124 3.961 1.00 96.94 75 LEU A N 1
ATOM 556 C CA . LEU A 1 75 ? -15.003 3.541 5.236 1.00 96.94 75 LEU A CA 1
ATOM 557 C C . LEU A 1 75 ? -16.105 4.366 5.912 1.00 96.94 75 LEU A C 1
ATOM 559 O O . LEU A 1 75 ? -17.029 3.781 6.479 1.00 96.94 75 LEU A O 1
ATOM 563 N N . ARG A 1 76 ? -16.082 5.697 5.791 1.00 96.44 76 ARG A N 1
ATOM 564 C CA . ARG A 1 76 ? -17.170 6.570 6.266 1.00 96.44 76 ARG A CA 1
ATOM 565 C C . ARG A 1 76 ? -18.492 6.249 5.585 1.00 96.44 76 ARG A C 1
ATOM 567 O O . ARG A 1 76 ? -19.501 6.076 6.265 1.00 96.44 76 ARG A O 1
ATOM 574 N N . ARG A 1 77 ? -18.488 6.048 4.262 1.00 95.75 77 ARG A N 1
ATOM 575 C CA . ARG A 1 77 ? -19.676 5.583 3.517 1.00 95.75 77 ARG A CA 1
ATOM 576 C C . ARG A 1 77 ? -20.140 4.188 3.960 1.00 95.75 77 ARG A C 1
ATOM 578 O O . ARG A 1 77 ? -21.328 3.893 3.876 1.00 95.75 77 ARG A O 1
ATOM 585 N N . ALA A 1 78 ? -19.236 3.353 4.475 1.00 94.62 78 ALA A N 1
ATOM 586 C CA . ALA A 1 78 ? -19.553 2.058 5.083 1.00 94.62 78 ALA A CA 1
ATOM 587 C C . ALA A 1 78 ? -19.973 2.147 6.570 1.00 94.62 78 ALA A C 1
ATOM 589 O O . ALA A 1 78 ? -20.143 1.115 7.222 1.00 94.62 78 ALA A O 1
ATOM 590 N N . GLY A 1 79 ? -20.152 3.355 7.118 1.00 93.88 79 GLY A N 1
ATOM 591 C CA . GLY A 1 79 ? -20.626 3.588 8.486 1.00 93.88 79 GLY A CA 1
ATOM 592 C C . GLY A 1 79 ? -19.534 3.605 9.558 1.00 93.88 79 GLY A C 1
ATOM 593 O O . GLY A 1 79 ? -19.848 3.485 10.743 1.00 93.88 79 GLY A O 1
ATOM 594 N N . TYR A 1 80 ? -18.263 3.731 9.168 1.00 96.00 80 TYR A N 1
ATOM 595 C CA . TYR A 1 80 ? -17.166 3.937 10.109 1.00 96.00 80 TYR A CA 1
ATOM 596 C C . TYR A 1 80 ? -17.023 5.416 10.451 1.00 96.00 80 TYR A C 1
ATOM 598 O O . TYR A 1 80 ? -17.125 6.278 9.585 1.00 96.00 80 TYR A O 1
ATOM 606 N N . ARG A 1 81 ? -16.677 5.713 11.700 1.00 96.69 81 ARG A N 1
ATOM 607 C CA . ARG A 1 81 ? -16.028 6.983 12.030 1.00 96.69 81 ARG A CA 1
ATOM 608 C C . ARG A 1 81 ? -14.561 6.893 11.620 1.00 96.69 81 ARG A C 1
ATOM 610 O O . ARG A 1 81 ? -13.910 5.895 11.935 1.00 96.69 81 ARG A O 1
ATOM 617 N N . ALA A 1 82 ? -14.034 7.910 10.951 1.00 97.44 82 ALA A N 1
ATOM 618 C CA . ALA A 1 82 ? -12.634 7.971 10.547 1.00 97.44 82 ALA A CA 1
ATOM 619 C C . ALA A 1 82 ? -11.874 8.994 11.394 1.00 97.44 82 ALA A C 1
ATOM 621 O O . ALA A 1 82 ? -12.259 10.157 11.470 1.00 97.44 82 ALA A O 1
ATOM 622 N N . ALA A 1 83 ? -10.766 8.576 11.997 1.00 97.62 83 ALA A N 1
ATOM 623 C CA . ALA A 1 83 ? -9.895 9.450 12.769 1.00 97.62 83 ALA A CA 1
ATOM 624 C C . ALA A 1 83 ? -8.439 9.345 12.309 1.00 97.62 83 ALA A C 1
ATOM 626 O O . ALA A 1 83 ? -7.985 8.293 11.854 1.00 97.62 83 ALA A O 1
ATOM 627 N N . PHE A 1 84 ? -7.701 10.432 12.467 1.00 97.25 84 PHE A N 1
ATOM 628 C CA . PHE A 1 84 ? -6.280 10.506 12.177 1.00 97.25 84 PHE A CA 1
ATOM 629 C C . PHE A 1 84 ? -5.523 11.018 13.398 1.00 97.25 84 PHE A C 1
ATOM 631 O O . PHE A 1 84 ? -5.952 11.973 14.044 1.00 97.25 84 PHE A O 1
ATOM 638 N N . VAL A 1 85 ? -4.385 10.399 13.691 1.00 95.69 85 VAL A N 1
ATOM 639 C CA . VAL A 1 85 ? -3.408 10.876 14.669 1.00 95.69 85 VAL A CA 1
ATOM 640 C C . VAL A 1 85 ? -2.070 10.967 13.962 1.00 95.69 85 VAL A C 1
ATOM 642 O O . VAL A 1 85 ? -1.623 9.980 13.388 1.00 95.69 85 VAL A O 1
ATOM 645 N N . GLY A 1 86 ? -1.401 12.110 13.995 1.00 92.69 86 GLY A N 1
ATOM 646 C CA . GLY A 1 86 ? -0.064 12.169 13.415 1.00 92.69 86 GLY A CA 1
ATOM 647 C C . GLY A 1 86 ? 0.724 13.406 13.779 1.00 92.69 86 GLY A C 1
ATOM 648 O O . GLY A 1 86 ? 0.422 14.098 14.746 1.00 92.69 86 GLY A O 1
ATOM 649 N N . THR A 1 87 ? 1.770 13.674 13.010 1.00 88.44 87 THR A N 1
ATOM 650 C CA . THR A 1 87 ? 2.654 14.824 13.212 1.00 88.44 87 THR A CA 1
ATOM 651 C C . THR A 1 87 ? 2.140 16.053 12.459 1.00 88.44 87 THR A C 1
ATOM 653 O O . THR A 1 87 ? 1.312 15.939 11.549 1.00 88.44 87 THR A O 1
ATOM 656 N N . ARG A 1 88 ? 2.696 17.235 12.767 1.00 88.81 88 ARG A N 1
ATOM 657 C CA . ARG A 1 88 ? 2.425 18.470 12.004 1.00 88.81 88 ARG A CA 1
ATOM 658 C C . ARG A 1 88 ? 2.716 18.325 10.505 1.00 88.81 88 ARG A C 1
ATOM 660 O O . ARG A 1 88 ? 1.996 18.899 9.700 1.00 88.81 88 ARG A O 1
ATOM 667 N N . GLN A 1 89 ? 3.726 17.539 10.125 1.00 87.94 89 GLN A N 1
ATOM 668 C CA . GLN A 1 89 ? 4.067 17.294 8.715 1.00 87.94 89 GLN A CA 1
ATOM 669 C C . GLN A 1 89 ? 2.953 16.533 7.981 1.00 87.94 89 GLN A C 1
ATOM 671 O O . GLN A 1 89 ? 2.673 16.801 6.819 1.00 87.94 89 GLN A O 1
ATOM 676 N N . SER A 1 90 ? 2.275 15.612 8.671 1.00 89.50 90 SER A N 1
ATOM 677 C CA . SER A 1 90 ? 1.196 14.805 8.087 1.00 89.50 90 SER A CA 1
ATOM 678 C C . SER A 1 90 ? -0.182 15.482 8.102 1.00 89.50 90 SER A C 1
ATOM 680 O O . SER A 1 90 ? -1.103 15.011 7.434 1.00 89.50 90 SER A O 1
ATOM 682 N N . GLU A 1 91 ? -0.338 16.592 8.833 1.00 90.62 91 GLU A N 1
ATOM 683 C CA . GLU A 1 91 ? -1.634 17.241 9.069 1.00 90.62 91 GLU A CA 1
ATOM 684 C C . GLU A 1 91 ? -2.331 17.660 7.772 1.00 90.62 91 GLU A C 1
ATOM 686 O O . GLU A 1 91 ? -3.518 17.391 7.584 1.00 90.62 91 GLU A O 1
ATOM 691 N N . SER A 1 92 ? -1.594 18.309 6.868 1.00 91.00 92 SER A N 1
ATOM 692 C CA . SER A 1 92 ? -2.147 18.796 5.601 1.00 91.00 92 SER A CA 1
ATOM 693 C C . SER A 1 92 ? -2.717 17.650 4.761 1.00 91.00 92 SER A C 1
ATOM 695 O O . SER A 1 92 ? -3.837 17.741 4.255 1.00 91.00 92 SER A O 1
ATOM 697 N N . LEU A 1 93 ? -1.982 16.540 4.660 1.00 91.50 93 LEU A N 1
ATOM 698 C CA . LEU A 1 93 ? -2.416 15.355 3.918 1.00 91.50 93 LEU A CA 1
ATOM 699 C C . LEU A 1 93 ? -3.611 14.676 4.593 1.00 91.50 93 LEU A C 1
ATOM 701 O O . LEU A 1 93 ? -4.558 14.288 3.910 1.00 91.50 93 LEU A O 1
ATOM 705 N N . ALA A 1 94 ? -3.611 14.590 5.926 1.00 92.38 94 ALA A N 1
ATOM 706 C CA . ALA A 1 94 ? -4.734 14.048 6.682 1.00 92.38 94 ALA A CA 1
ATOM 707 C C . ALA A 1 94 ? -6.022 14.842 6.429 1.00 92.38 94 ALA A C 1
ATOM 709 O O . ALA A 1 94 ? -7.065 14.256 6.152 1.00 92.38 94 ALA A O 1
ATOM 710 N N . ARG A 1 95 ? -5.959 16.178 6.446 1.00 92.50 95 ARG A N 1
ATOM 711 C CA . ARG A 1 95 ? -7.129 17.031 6.173 1.00 92.50 95 ARG A CA 1
ATOM 712 C C . ARG A 1 95 ? -7.667 16.849 4.754 1.00 92.50 95 ARG A C 1
ATOM 714 O O . ARG A 1 95 ? -8.878 16.834 4.569 1.00 92.50 95 ARG A O 1
ATOM 721 N N . GLN A 1 96 ? -6.783 16.656 3.777 1.00 94.56 96 GLN A N 1
ATOM 722 C CA . GLN A 1 96 ? -7.166 16.360 2.392 1.00 94.56 96 GLN A CA 1
ATOM 723 C C . GLN A 1 96 ? -7.760 14.951 2.219 1.00 94.56 96 GLN A C 1
ATOM 725 O O . GLN A 1 96 ? -8.475 14.710 1.255 1.00 94.56 96 GLN A O 1
ATOM 730 N N . CYS A 1 97 ? -7.508 14.034 3.158 1.00 94.12 97 CYS A N 1
ATOM 731 C CA . CYS A 1 97 ? -8.093 12.694 3.177 1.00 94.12 97 CYS A CA 1
ATOM 732 C C . CYS A 1 97 ? -9.428 12.617 3.946 1.00 94.12 97 CYS A C 1
ATOM 734 O O . CYS A 1 97 ? -9.843 11.526 4.308 1.00 94.12 97 CYS A O 1
ATOM 736 N N . GLU A 1 98 ? -10.106 13.726 4.246 1.00 94.00 98 GLU A N 1
ATOM 737 C CA . GLU A 1 98 ? -11.484 13.732 4.780 1.00 94.00 98 GLU A CA 1
ATOM 738 C C . GLU A 1 98 ? -11.748 12.855 6.032 1.00 94.00 98 GLU A C 1
ATOM 740 O O . GLU A 1 98 ? -12.784 12.186 6.142 1.00 94.00 98 GLU A O 1
ATOM 745 N N . PHE A 1 99 ? -10.829 12.839 7.000 1.00 96.44 99 PHE A N 1
ATOM 746 C CA . PHE A 1 99 ? -11.098 12.242 8.315 1.00 96.44 99 PHE A CA 1
ATOM 747 C C . PHE A 1 99 ? -12.108 13.091 9.113 1.00 96.44 99 PHE A C 1
ATOM 749 O O . PHE A 1 99 ? -12.089 14.318 9.027 1.00 96.44 99 PHE A O 1
ATOM 756 N N . ASP A 1 100 ? -12.963 12.456 9.926 1.00 95.81 100 ASP A N 1
ATOM 757 C CA . ASP A 1 100 ? -13.918 13.165 10.801 1.00 95.81 100 ASP A CA 1
ATOM 758 C C . ASP A 1 100 ? -13.203 13.898 11.947 1.00 95.81 100 ASP A C 1
ATOM 760 O O . ASP A 1 100 ? -13.687 14.902 12.464 1.00 95.81 100 ASP A O 1
ATOM 764 N N . GLU A 1 101 ? -12.051 13.375 12.366 1.0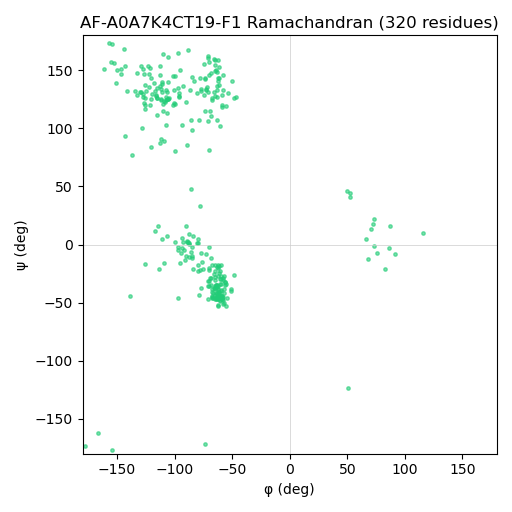0 95.56 101 GLU A N 1
ATOM 765 C CA . GLU A 1 101 ? -11.239 13.917 13.449 1.00 95.56 101 GLU A CA 1
ATOM 766 C C . GLU A 1 101 ? -9.754 13.805 13.095 1.00 95.56 101 GLU A C 1
ATOM 768 O O . GLU A 1 101 ? -9.290 12.742 12.683 1.00 95.56 101 GLU A O 1
ATOM 773 N N . VAL A 1 102 ? -9.003 14.892 13.280 1.00 95.12 102 VAL A N 1
ATOM 774 C CA . VAL A 1 102 ? -7.548 14.940 13.079 1.00 95.12 102 VAL A CA 1
ATOM 775 C C . VAL A 1 102 ? -6.910 15.464 14.360 1.00 95.12 102 VAL A C 1
ATOM 777 O O . VAL A 1 102 ? -7.159 16.603 14.755 1.00 95.12 102 VAL A O 1
ATOM 780 N N . ALA A 1 103 ? -6.092 14.633 14.999 1.00 94.00 103 ALA A N 1
ATOM 781 C CA . ALA A 1 103 ? -5.313 14.977 16.179 1.00 94.00 103 ALA A CA 1
ATOM 782 C C . ALA A 1 103 ? -3.822 15.031 15.832 1.00 94.00 103 ALA A C 1
ATOM 784 O O . ALA A 1 103 ? -3.302 14.172 15.116 1.00 94.00 103 ALA A O 1
ATOM 785 N N . ILE A 1 104 ? -3.131 16.035 16.366 1.00 91.69 104 ILE A N 1
ATOM 786 C CA . ILE A 1 104 ? -1.679 16.151 16.245 1.00 91.69 104 ILE A CA 1
ATOM 787 C C . ILE A 1 104 ? -1.054 15.659 17.542 1.00 91.69 104 ILE A C 1
ATOM 789 O O . ILE A 1 104 ? -1.350 16.202 18.604 1.00 91.69 104 ILE A O 1
ATOM 793 N N . ALA A 1 105 ? -0.200 14.644 17.439 1.00 85.44 105 ALA A N 1
ATOM 794 C CA . ALA A 1 105 ? 0.500 14.033 18.558 1.00 85.44 105 ALA A CA 1
ATOM 795 C C . ALA A 1 105 ? 1.391 15.072 19.251 1.00 85.44 105 ALA A C 1
ATOM 797 O O . ALA A 1 105 ? 2.467 15.425 18.765 1.00 85.44 105 ALA A O 1
ATOM 798 N N . THR A 1 106 ? 0.926 15.590 20.386 1.00 68.06 106 THR A N 1
ATOM 799 C CA . THR A 1 106 ? 1.656 16.609 21.163 1.00 68.06 106 THR A CA 1
ATOM 800 C C . THR A 1 106 ? 2.763 16.006 22.025 1.00 68.06 106 THR A C 1
ATOM 802 O O . THR A 1 106 ? 3.718 16.698 22.366 1.00 68.06 106 THR A O 1
ATOM 805 N N . ASP A 1 107 ? 2.653 14.715 22.344 1.00 68.38 107 ASP A N 1
ATOM 806 C CA . ASP A 1 107 ? 3.625 13.936 23.115 1.00 68.38 107 ASP A CA 1
ATOM 807 C C . ASP A 1 107 ? 4.706 13.270 22.243 1.00 68.38 107 ASP A C 1
ATOM 809 O O . ASP A 1 107 ? 5.554 12.552 22.765 1.00 68.38 107 ASP A O 1
ATOM 813 N N . GLY A 1 108 ? 4.678 13.505 20.927 1.00 69.44 108 GLY A N 1
ATOM 814 C CA . GLY A 1 108 ? 5.621 12.956 19.951 1.00 69.44 108 GLY A CA 1
ATOM 815 C C . GLY A 1 108 ? 5.312 11.532 19.472 1.00 69.44 108 GLY A C 1
ATOM 816 O O . GLY A 1 108 ? 5.752 11.180 18.381 1.00 69.44 108 GLY A O 1
ATOM 817 N N . ASP A 1 109 ? 4.526 10.745 20.221 1.00 76.56 109 ASP A N 1
ATOM 818 C CA . ASP A 1 109 ? 4.228 9.331 19.910 1.00 76.56 109 ASP A CA 1
ATOM 819 C C . ASP A 1 109 ? 2.741 9.089 19.561 1.00 76.56 109 ASP A C 1
ATOM 821 O O . ASP A 1 109 ? 2.384 8.107 18.920 1.00 76.56 109 ASP A O 1
ATOM 825 N N . GLY A 1 110 ? 1.826 9.980 19.959 1.00 86.81 110 GLY A N 1
ATOM 826 C CA . GLY A 1 110 ? 0.408 9.954 19.568 1.00 86.81 110 GLY A CA 1
ATOM 827 C C . GLY A 1 110 ? -0.434 8.857 20.228 1.00 86.81 110 GLY A C 1
ATOM 828 O O . GLY A 1 110 ? -1.649 8.790 20.027 1.00 86.81 110 GLY A O 1
ATOM 829 N N . ILE A 1 111 ? 0.170 8.006 21.061 1.00 90.06 111 ILE A N 1
ATOM 830 C CA . ILE A 1 111 ? -0.498 6.892 21.752 1.00 90.06 111 ILE A CA 1
ATOM 831 C C . ILE A 1 111 ? -1.630 7.387 22.656 1.00 90.06 111 ILE A C 1
ATOM 833 O O . ILE A 1 111 ? -2.692 6.751 22.730 1.00 90.06 111 ILE A O 1
ATOM 837 N N . LYS A 1 112 ? -1.423 8.508 23.363 1.00 90.69 112 LYS A N 1
ATOM 838 C CA . LYS A 1 112 ? -2.440 9.091 24.251 1.00 90.69 112 LYS A CA 1
ATOM 839 C C . LYS A 1 112 ? -3.656 9.552 23.457 1.00 90.69 112 LYS A C 1
ATOM 841 O O . LYS A 1 112 ? -4.780 9.195 23.819 1.00 90.69 112 LYS A O 1
ATOM 846 N N . ASP A 1 113 ? -3.426 10.261 22.357 1.00 92.69 113 ASP A N 1
ATOM 847 C CA . ASP A 1 113 ? -4.474 10.757 21.464 1.00 92.69 113 ASP A CA 1
ATOM 848 C C . ASP A 1 113 ? -5.252 9.602 20.823 1.00 92.69 113 ASP A C 1
ATOM 850 O O . ASP A 1 113 ? -6.483 9.558 20.906 1.00 92.69 113 ASP A O 1
ATOM 854 N N . ALA A 1 114 ? -4.546 8.596 20.297 1.00 92.31 114 ALA A N 1
ATOM 855 C CA . ALA A 1 114 ? -5.156 7.389 19.742 1.00 92.31 114 ALA A CA 1
ATOM 856 C C . ALA A 1 114 ? -5.998 6.644 20.790 1.00 92.31 114 ALA A C 1
ATOM 858 O O . ALA A 1 114 ? -7.151 6.287 20.545 1.00 92.31 114 ALA A O 1
ATOM 859 N N . THR A 1 115 ? -5.471 6.472 22.005 1.00 91.94 115 THR A N 1
ATOM 860 C CA . THR A 1 115 ? -6.203 5.833 23.108 1.00 91.94 115 THR A CA 1
ATOM 861 C C . THR A 1 115 ? -7.457 6.618 23.490 1.00 91.94 115 THR A C 1
ATOM 863 O O . THR A 1 115 ? -8.492 6.015 23.786 1.00 91.94 115 THR A O 1
ATOM 866 N N . ALA A 1 116 ? -7.396 7.950 23.483 1.00 92.25 116 ALA A N 1
ATOM 867 C CA . ALA A 1 116 ? -8.546 8.797 23.770 1.00 92.25 116 ALA A CA 1
ATOM 868 C C . ALA A 1 116 ? -9.629 8.671 22.684 1.00 92.25 116 ALA A C 1
ATOM 870 O O . ALA A 1 116 ? -10.807 8.531 23.019 1.00 92.25 116 ALA A O 1
ATOM 871 N N . ILE A 1 117 ? -9.239 8.621 21.406 1.00 93.06 117 ILE A N 1
ATOM 872 C CA . ILE A 1 117 ? -10.146 8.357 20.276 1.00 93.06 117 ILE A CA 1
ATOM 873 C C . ILE A 1 117 ? -10.811 6.983 20.432 1.00 93.06 117 ILE A C 1
ATOM 875 O O . ILE A 1 117 ? -12.036 6.879 20.355 1.00 93.06 117 ILE A O 1
ATOM 879 N N . PHE A 1 118 ? -10.039 5.934 20.736 1.00 91.44 118 PHE A N 1
ATOM 880 C CA . PHE A 1 118 ? -10.567 4.576 20.920 1.00 91.44 118 PHE A CA 1
ATOM 881 C C . PHE A 1 118 ? -11.584 4.465 22.055 1.00 91.44 118 PHE A C 1
ATOM 883 O O . PHE A 1 118 ? -12.518 3.665 21.949 1.00 91.44 118 PHE A O 1
ATOM 890 N N . LYS A 1 119 ? -11.405 5.248 23.127 1.00 89.69 119 LYS A N 1
ATOM 891 C CA . LYS A 1 119 ? -12.362 5.345 24.237 1.00 89.69 119 LYS A CA 1
ATOM 892 C C . LYS A 1 119 ? -13.628 6.094 23.819 1.00 89.69 119 LYS A C 1
ATOM 894 O O . LYS A 1 119 ? -14.722 5.601 24.067 1.00 89.69 119 LYS A O 1
ATOM 899 N N . ARG A 1 120 ? -13.491 7.249 23.154 1.00 91.00 120 ARG A N 1
ATOM 900 C CA . ARG A 1 120 ? -14.632 8.066 22.692 1.00 91.00 120 ARG A CA 1
ATOM 901 C C . ARG A 1 120 ? -15.487 7.371 21.636 1.00 91.00 120 ARG A C 1
ATOM 903 O O . ARG A 1 120 ? -16.679 7.643 21.559 1.00 91.00 120 ARG A O 1
ATOM 910 N N . ALA A 1 121 ? -14.889 6.513 20.812 1.00 87.62 121 ALA A N 1
ATOM 911 C CA . ALA A 1 121 ? -15.610 5.804 19.761 1.00 87.62 121 ALA A CA 1
ATOM 912 C C . ALA A 1 121 ? -16.658 4.818 20.306 1.00 87.62 121 ALA A C 1
ATOM 914 O O . ALA A 1 121 ? -17.652 4.571 19.626 1.00 87.62 121 ALA A O 1
ATOM 915 N N . GLY A 1 122 ? -16.459 4.271 21.515 1.00 85.69 122 GLY A N 1
ATOM 916 C CA . GLY A 1 122 ? -17.367 3.285 22.106 1.00 85.69 122 GLY A CA 1
ATOM 917 C C . GLY A 1 122 ? -17.664 2.131 21.141 1.00 85.69 122 GLY A C 1
ATOM 918 O O . GLY A 1 122 ? -16.746 1.499 20.615 1.00 85.69 122 GLY A O 1
ATOM 919 N N . ASP A 1 123 ? -18.945 1.903 20.857 1.00 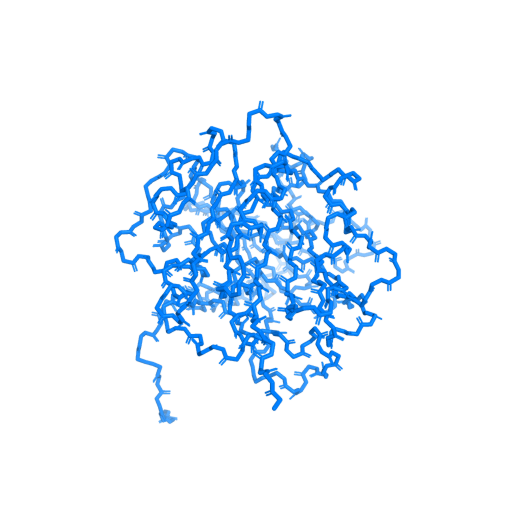85.00 123 ASP A N 1
ATOM 920 C CA . ASP A 1 123 ? -19.411 0.832 19.966 1.00 85.00 123 ASP A CA 1
ATOM 921 C C . ASP A 1 123 ? -19.487 1.212 18.478 1.00 85.00 123 ASP A C 1
ATOM 923 O O . ASP A 1 123 ? -19.888 0.395 17.645 1.00 85.00 123 ASP A O 1
ATOM 927 N N . VAL A 1 124 ? -19.101 2.431 18.099 1.00 88.50 124 VAL A N 1
ATOM 928 C CA . VAL A 1 124 ? -19.106 2.852 16.691 1.00 88.50 124 VAL A CA 1
ATOM 929 C C . VAL A 1 124 ? -17.955 2.157 15.940 1.00 88.50 124 VAL A C 1
ATOM 931 O O . VAL A 1 124 ? -16.826 2.152 16.444 1.00 88.50 124 VAL A O 1
ATOM 934 N N . PRO A 1 125 ? -18.184 1.570 14.742 1.00 93.56 125 PRO A N 1
ATOM 935 C CA . PRO A 1 125 ? -17.099 1.105 13.881 1.00 93.56 125 PRO A CA 1
ATOM 936 C C . PRO A 1 125 ? -16.105 2.234 13.637 1.00 93.56 125 PRO A C 1
ATOM 938 O O . PRO A 1 125 ? -16.488 3.353 13.300 1.00 93.56 125 PRO A O 1
ATOM 941 N N . LEU A 1 126 ? -14.825 1.951 13.835 1.00 95.81 126 LEU A N 1
ATOM 942 C CA . LEU A 1 126 ? -13.795 2.978 13.846 1.00 95.81 126 LEU A CA 1
ATOM 943 C C . LEU A 1 126 ? -12.677 2.607 12.884 1.00 95.81 126 LEU A C 1
ATOM 945 O O . LEU A 1 126 ? -12.148 1.497 12.943 1.00 95.81 126 LEU A O 1
ATOM 949 N N . PHE A 1 127 ? -12.330 3.552 12.023 1.00 97.62 127 PHE A N 1
ATOM 950 C CA . PHE A 1 127 ? -11.116 3.557 11.230 1.00 97.62 127 PHE A CA 1
ATOM 951 C C . PHE A 1 127 ? -10.167 4.592 11.823 1.00 97.62 127 PHE A C 1
ATOM 953 O O . PHE A 1 127 ? -10.548 5.747 12.010 1.00 97.62 127 PHE A O 1
ATOM 960 N N . THR A 1 128 ? -8.947 4.196 12.161 1.00 97.12 128 THR A N 1
ATOM 961 C CA . THR A 1 128 ? -7.950 5.128 12.690 1.00 97.12 128 THR A CA 1
ATOM 962 C C . THR A 1 128 ? -6.624 4.941 11.992 1.00 97.12 128 THR A C 1
ATOM 964 O O . THR A 1 128 ? -6.116 3.824 11.946 1.00 97.12 128 THR A O 1
ATOM 967 N N . THR A 1 129 ? -6.058 6.039 11.500 1.00 97.00 129 THR A N 1
ATOM 968 C CA . THR A 1 129 ? -4.703 6.076 10.952 1.00 97.00 129 THR A CA 1
ATOM 969 C C . THR A 1 129 ? -3.804 6.858 11.893 1.00 97.00 129 THR A C 1
ATOM 971 O O . THR A 1 129 ? -4.057 8.027 12.168 1.00 97.00 129 THR A O 1
ATOM 974 N N . CYS A 1 130 ? -2.761 6.207 12.386 1.00 94.88 130 CYS A N 1
ATOM 975 C CA . CYS A 1 130 ? -1.738 6.781 13.242 1.00 94.88 130 CYS A CA 1
ATOM 976 C C . CYS A 1 130 ? -0.439 6.869 12.439 1.00 94.88 130 CYS A C 1
ATOM 978 O O . CYS A 1 130 ? 0.088 5.834 12.048 1.00 94.88 130 CYS A O 1
ATOM 980 N N . VAL A 1 131 ? 0.059 8.075 12.168 1.00 92.75 131 VAL A N 1
ATOM 981 C CA . VAL A 1 131 ? 1.336 8.305 11.473 1.00 92.75 131 VAL A CA 1
ATOM 982 C C . VAL A 1 131 ? 2.359 8.793 12.485 1.00 92.75 131 VAL A C 1
ATOM 984 O O . VAL A 1 131 ? 2.214 9.887 13.031 1.00 92.75 131 VAL A O 1
ATOM 987 N N . VAL A 1 132 ? 3.381 7.983 12.741 1.00 89.25 132 VAL A N 1
ATOM 988 C CA . VAL A 1 132 ? 4.365 8.230 13.801 1.00 89.25 132 VAL A CA 1
ATOM 989 C C . VAL A 1 132 ? 5.798 8.126 13.271 1.00 89.25 132 VAL A C 1
ATOM 991 O O . VAL A 1 132 ? 6.027 7.419 12.287 1.00 89.25 132 VAL A O 1
ATOM 994 N N . PRO A 1 133 ? 6.774 8.815 13.894 1.00 86.00 133 PRO A N 1
ATOM 995 C CA . PRO A 1 133 ? 8.160 8.784 13.432 1.00 86.00 133 PRO A CA 1
ATOM 996 C C . PRO A 1 133 ? 8.791 7.389 13.458 1.00 86.00 133 PRO A C 1
ATOM 998 O O . PRO A 1 133 ? 9.504 7.022 12.526 1.00 86.00 133 PRO A O 1
ATOM 1001 N N . SER A 1 134 ? 8.513 6.626 14.518 1.00 84.62 134 SER A N 1
ATOM 1002 C CA . SER A 1 134 ? 9.074 5.299 14.768 1.00 84.62 134 SER A CA 1
ATOM 1003 C C . SER A 1 134 ? 8.129 4.441 15.606 1.00 84.62 134 SER A C 1
ATOM 1005 O O . SER A 1 134 ? 7.314 4.977 16.361 1.00 84.62 134 SER A O 1
ATOM 1007 N N . PHE A 1 135 ? 8.237 3.116 15.526 1.00 84.19 135 PHE A N 1
ATOM 1008 C CA . PHE A 1 135 ? 7.471 2.217 16.386 1.00 84.19 135 PHE A CA 1
ATOM 1009 C C . PHE A 1 135 ? 8.099 2.084 17.772 1.00 84.19 135 PHE A C 1
ATOM 1011 O O . PHE A 1 135 ? 9.282 1.782 17.924 1.00 84.19 135 PHE A O 1
ATOM 1018 N N . SER A 1 136 ? 7.273 2.260 18.802 1.00 86.12 136 SER A N 1
ATOM 1019 C CA . SER A 1 136 ? 7.667 2.151 20.207 1.00 86.12 136 SER A CA 1
ATOM 1020 C C . SER A 1 136 ? 7.072 0.904 20.873 1.00 86.12 136 SER A C 1
ATOM 1022 O O . SER A 1 136 ? 6.085 0.325 20.406 1.00 86.12 136 SER A O 1
ATOM 1024 N N . GLU A 1 137 ? 7.617 0.515 22.031 1.00 86.06 137 GLU A N 1
ATOM 1025 C CA . GLU A 1 137 ? 7.019 -0.528 22.882 1.00 86.06 137 GLU A CA 1
ATOM 1026 C C . GLU A 1 137 ? 5.566 -0.199 23.261 1.00 86.06 137 GLU A C 1
ATOM 1028 O O . GLU A 1 137 ? 4.721 -1.090 23.382 1.00 86.06 137 GLU A O 1
ATOM 1033 N N . GLY A 1 138 ? 5.240 1.092 23.396 1.00 88.88 138 GLY A N 1
ATOM 1034 C CA . GLY A 1 138 ? 3.881 1.550 23.659 1.00 88.88 138 GLY A CA 1
ATOM 1035 C C . GLY A 1 138 ? 2.921 1.201 22.519 1.00 88.88 138 GLY A C 1
ATOM 1036 O O . GLY A 1 138 ? 1.827 0.684 22.773 1.00 88.88 138 GLY A O 1
ATOM 1037 N N . TRP A 1 139 ? 3.332 1.410 21.265 1.00 88.88 139 TRP A N 1
ATOM 1038 C CA . TRP A 1 139 ? 2.552 0.990 20.098 1.00 88.88 139 TRP A CA 1
ATOM 1039 C C . TRP A 1 139 ? 2.434 -0.527 20.000 1.00 88.88 139 TRP A C 1
ATOM 1041 O O . TRP A 1 139 ? 1.353 -1.026 19.680 1.00 88.88 139 TRP A O 1
ATOM 1051 N N . GLN A 1 140 ? 3.487 -1.271 20.346 1.00 87.19 140 GLN A N 1
ATOM 1052 C CA . GLN A 1 140 ? 3.441 -2.734 20.411 1.00 87.19 140 GLN A CA 1
ATOM 1053 C C . GLN A 1 140 ? 2.407 -3.224 21.431 1.00 87.19 140 GLN A C 1
ATOM 1055 O O . GLN A 1 140 ? 1.549 -4.055 21.106 1.00 87.19 140 GLN A O 1
ATOM 1060 N N . ALA A 1 141 ? 2.434 -2.677 22.646 1.00 88.38 141 ALA A N 1
ATOM 1061 C CA . ALA A 1 141 ? 1.485 -3.011 23.702 1.00 88.38 141 ALA A CA 1
ATOM 1062 C C . ALA A 1 141 ? 0.046 -2.646 23.302 1.00 88.38 141 ALA A C 1
ATOM 1064 O O . ALA A 1 141 ? -0.883 -3.443 23.481 1.00 88.38 141 ALA A O 1
ATOM 1065 N N . LEU A 1 142 ? -0.146 -1.469 22.700 1.00 90.19 142 LEU A N 1
ATOM 1066 C CA . LEU A 1 142 ? -1.450 -1.012 22.231 1.00 90.19 142 LEU A CA 1
ATOM 1067 C C . LEU A 1 142 ? -1.995 -1.897 21.102 1.00 90.19 142 LEU A C 1
ATOM 1069 O O . LEU A 1 142 ? -3.143 -2.336 21.186 1.00 90.19 142 LEU A O 1
ATOM 1073 N N . ALA A 1 143 ? -1.180 -2.211 20.094 1.00 89.25 143 ALA A N 1
ATOM 1074 C CA . ALA A 1 143 ? -1.544 -3.092 18.986 1.00 89.25 143 ALA A CA 1
ATOM 1075 C C . ALA A 1 143 ? -1.926 -4.495 19.481 1.00 89.25 143 ALA A C 1
ATOM 1077 O O . ALA A 1 143 ? -2.970 -5.020 19.089 1.00 89.25 143 ALA A O 1
ATOM 1078 N N . THR A 1 144 ? -1.144 -5.061 20.410 1.00 87.44 144 THR A N 1
ATOM 1079 C CA . THR A 1 144 ? -1.439 -6.353 21.059 1.00 87.44 144 THR A CA 1
ATOM 1080 C C . THR A 1 144 ? -2.805 -6.326 21.738 1.00 87.44 144 THR A C 1
ATOM 1082 O O . THR A 1 144 ? -3.645 -7.205 21.525 1.00 87.44 144 THR A O 1
ATOM 1085 N N . ARG A 1 145 ? -3.058 -5.291 22.547 1.00 89.38 145 ARG A N 1
ATOM 1086 C CA . ARG A 1 145 ? -4.316 -5.129 23.283 1.00 89.38 145 ARG A CA 1
ATOM 1087 C C . ARG A 1 145 ? -5.513 -4.978 22.344 1.00 89.38 145 ARG A C 1
ATOM 1089 O O . ARG A 1 145 ? -6.564 -5.560 22.590 1.00 89.38 145 ARG A O 1
ATOM 1096 N N . LEU A 1 146 ? -5.360 -4.210 21.269 1.00 89.69 146 LEU A N 1
ATOM 1097 C CA . LEU A 1 146 ? -6.414 -3.991 20.279 1.00 89.69 146 LEU A CA 1
ATOM 1098 C C . LEU A 1 146 ? -6.740 -5.268 19.497 1.00 89.69 146 LEU A C 1
ATOM 1100 O O . LEU A 1 146 ? -7.917 -5.600 19.341 1.00 89.69 146 LEU A O 1
ATOM 1104 N N . ALA A 1 147 ? -5.715 -5.995 19.046 1.00 86.88 147 ALA A N 1
ATOM 1105 C CA . ALA A 1 147 ? -5.861 -7.234 18.283 1.00 86.88 147 ALA A CA 1
ATOM 1106 C C . ALA A 1 147 ? -6.440 -8.393 19.116 1.00 86.88 147 ALA A C 1
ATOM 1108 O O . ALA A 1 147 ? -7.110 -9.267 18.571 1.00 86.88 147 ALA A O 1
ATOM 1109 N N . SER A 1 148 ? -6.206 -8.394 20.433 1.00 85.44 148 SER A N 1
ATOM 1110 C CA . SER A 1 148 ? -6.728 -9.398 21.375 1.00 85.44 148 SER A CA 1
ATOM 1111 C C . SER A 1 148 ? -8.059 -9.013 22.035 1.00 85.44 148 SER A C 1
ATOM 1113 O O . SER A 1 148 ? -8.575 -9.770 22.863 1.00 85.44 148 SER A O 1
ATOM 1115 N N . SER A 1 149 ? -8.639 -7.860 21.676 1.00 85.88 149 SER A N 1
ATOM 1116 C CA . SER A 1 149 ? -9.887 -7.382 22.272 1.00 85.88 149 SER A CA 1
ATOM 1117 C C . SER A 1 149 ? -11.030 -8.385 22.089 1.00 85.88 149 SER A C 1
ATOM 1119 O O . SER A 1 149 ? -11.292 -8.896 20.999 1.00 85.88 149 SER A O 1
ATOM 1121 N N . LYS A 1 150 ? -11.756 -8.653 23.181 1.00 83.38 150 LYS A N 1
ATOM 1122 C CA . LYS A 1 150 ? -12.974 -9.472 23.143 1.00 83.38 150 LYS A CA 1
ATOM 1123 C C . LYS A 1 150 ? -14.209 -8.662 22.754 1.00 83.38 150 LYS A C 1
ATOM 1125 O O . LYS A 1 150 ? -15.164 -9.266 22.274 1.00 83.38 150 LYS A O 1
ATOM 1130 N N . GLU A 1 151 ? -14.179 -7.344 22.912 1.00 83.94 151 GLU A N 1
ATOM 1131 C CA . GLU A 1 151 ? -15.317 -6.444 22.679 1.00 83.94 151 GLU A CA 1
ATOM 1132 C C . GLU A 1 151 ? -15.515 -6.158 21.186 1.00 83.94 151 GLU A C 1
ATOM 1134 O O . GLU A 1 151 ? -16.624 -6.256 20.661 1.00 83.94 151 GLU A O 1
ATOM 1139 N N . HIS A 1 152 ? -14.417 -5.899 20.474 1.00 86.00 152 HIS A N 1
ATOM 1140 C CA . HIS A 1 152 ? -14.434 -5.521 19.063 1.00 86.00 152 HIS A CA 1
ATOM 1141 C C . HIS A 1 152 ? -13.631 -6.502 18.213 1.00 86.00 152 HIS A C 1
ATOM 1143 O O . HIS A 1 152 ? -12.667 -7.106 18.679 1.00 86.00 152 HIS A O 1
ATOM 1149 N N . ARG A 1 153 ? -14.007 -6.644 16.938 1.00 90.06 153 ARG A N 1
ATOM 1150 C CA . ARG A 1 153 ? -13.162 -7.325 15.951 1.00 90.06 153 ARG A CA 1
ATOM 1151 C C . ARG A 1 153 ? -12.183 -6.300 15.392 1.00 90.06 153 ARG A C 1
ATOM 1153 O O . ARG A 1 153 ? -12.600 -5.445 14.619 1.00 90.06 153 ARG A O 1
ATOM 1160 N N . THR A 1 154 ? -10.910 -6.368 15.761 1.00 91.75 154 THR A N 1
ATOM 1161 C CA . THR A 1 154 ? -9.929 -5.365 15.318 1.00 91.75 154 THR A CA 1
ATOM 1162 C C . THR A 1 154 ? -8.980 -5.926 14.268 1.00 91.75 154 THR A C 1
ATOM 1164 O O . THR A 1 154 ? -8.406 -6.999 14.455 1.00 91.75 154 THR A O 1
ATOM 1167 N N . ILE A 1 155 ? -8.800 -5.181 13.180 1.00 94.25 155 ILE A N 1
ATOM 1168 C CA . ILE A 1 155 ? -7.722 -5.361 12.208 1.00 94.25 155 ILE A CA 1
ATOM 1169 C C . ILE A 1 155 ? -6.672 -4.297 12.521 1.00 94.25 155 ILE A C 1
ATOM 1171 O O . ILE A 1 155 ? -6.992 -3.109 12.489 1.00 94.25 155 ILE A O 1
ATOM 1175 N N . VAL A 1 156 ? -5.445 -4.710 12.833 1.00 94.44 156 VAL A N 1
ATOM 1176 C CA . VAL A 1 156 ? -4.317 -3.788 13.022 1.00 94.44 156 VAL A CA 1
ATOM 1177 C C . VAL A 1 156 ? -3.321 -3.990 11.889 1.00 94.44 156 VAL A C 1
ATOM 1179 O O . VAL A 1 156 ? -2.854 -5.108 11.684 1.00 94.44 156 VAL A O 1
ATOM 1182 N N . LEU A 1 157 ? -2.994 -2.923 11.165 1.00 94.31 157 LEU A N 1
ATOM 1183 C CA . LEU A 1 157 ? -1.924 -2.888 10.172 1.00 94.31 157 LEU A CA 1
ATOM 1184 C C . LEU A 1 157 ? -0.776 -2.044 10.722 1.00 94.31 157 LEU A C 1
ATOM 1186 O O . LEU A 1 157 ? -0.973 -0.875 11.033 1.00 94.31 157 LEU A O 1
ATOM 1190 N N . LEU A 1 158 ? 0.409 -2.634 10.811 1.00 93.31 158 LEU A N 1
ATOM 1191 C CA . LEU A 1 158 ? 1.670 -1.953 11.094 1.00 93.31 158 LEU A CA 1
ATOM 1192 C C . LEU A 1 158 ? 2.451 -1.886 9.780 1.00 93.31 158 LEU A C 1
ATOM 1194 O O . LEU A 1 158 ? 2.632 -2.936 9.168 1.00 93.31 158 LEU A O 1
ATOM 1198 N N . ALA A 1 159 ? 2.893 -0.717 9.320 1.00 91.44 159 ALA A N 1
ATOM 1199 C CA . ALA A 1 159 ? 3.630 -0.620 8.054 1.00 91.44 159 ALA A CA 1
ATOM 1200 C C . ALA A 1 159 ? 4.628 0.543 8.031 1.00 91.44 159 ALA A C 1
ATOM 1202 O O . ALA A 1 159 ? 4.307 1.647 8.466 1.00 91.44 159 ALA A O 1
ATOM 1203 N N . GLY A 1 160 ? 5.816 0.303 7.473 1.00 90.56 160 GLY A N 1
ATOM 1204 C CA . GLY A 1 160 ? 6.760 1.372 7.138 1.00 90.56 160 GLY A CA 1
ATOM 1205 C C . GLY A 1 160 ? 6.358 2.087 5.846 1.00 90.56 160 GLY A C 1
ATOM 1206 O O . GLY A 1 160 ? 5.871 1.455 4.906 1.00 90.56 160 GLY A O 1
ATOM 1207 N N . LEU A 1 161 ? 6.561 3.403 5.796 1.00 90.25 161 LEU A N 1
ATOM 1208 C CA . LEU A 1 161 ? 6.249 4.242 4.632 1.00 90.25 161 LEU A CA 1
ATOM 1209 C C . LEU A 1 161 ? 7.490 4.766 3.904 1.00 90.25 161 LEU A C 1
ATOM 1211 O O . LEU A 1 161 ? 7.368 5.238 2.775 1.00 90.25 161 LEU A O 1
ATOM 1215 N N . ALA A 1 162 ? 8.663 4.715 4.532 1.00 84.12 162 ALA A N 1
ATOM 1216 C CA . ALA A 1 162 ? 9.902 5.198 3.938 1.00 84.12 162 ALA A CA 1
ATOM 1217 C C . ALA A 1 162 ? 10.758 4.046 3.389 1.00 84.12 162 ALA A C 1
ATOM 1219 O O . ALA A 1 162 ? 10.798 2.968 3.995 1.00 84.12 162 ALA A O 1
ATOM 1220 N N . PRO A 1 163 ? 11.472 4.265 2.270 1.00 70.94 163 PRO A N 1
ATOM 1221 C CA . PRO A 1 163 ? 12.547 3.371 1.862 1.00 70.94 163 PRO A CA 1
ATOM 1222 C C . PRO A 1 163 ? 13.700 3.418 2.885 1.00 70.94 163 PRO A C 1
ATOM 1224 O O . PRO A 1 163 ? 13.806 4.375 3.660 1.00 70.94 163 PRO A O 1
ATOM 1227 N N . PRO A 1 164 ? 14.579 2.401 2.922 1.00 64.75 164 PRO A N 1
ATOM 1228 C CA . PRO A 1 164 ? 15.747 2.432 3.795 1.00 64.75 164 PRO A CA 1
ATOM 1229 C C . PRO A 1 164 ? 16.691 3.587 3.423 1.00 64.75 164 PRO A C 1
ATOM 1231 O O . PRO A 1 164 ? 16.922 3.871 2.248 1.00 64.75 164 PRO A O 1
ATOM 1234 N N . ALA A 1 165 ? 17.262 4.246 4.440 1.00 53.41 165 ALA A N 1
ATOM 1235 C CA . ALA A 1 165 ? 18.048 5.482 4.303 1.00 53.41 165 ALA A CA 1
ATOM 1236 C C . ALA A 1 165 ? 19.300 5.361 3.406 1.00 53.41 165 ALA A C 1
ATOM 1238 O O . ALA A 1 165 ? 19.826 6.368 2.939 1.00 53.41 165 ALA A O 1
ATOM 1239 N N . THR A 1 166 ? 19.767 4.142 3.132 1.00 45.28 166 THR A N 1
ATOM 1240 C CA . THR A 1 166 ? 20.951 3.849 2.309 1.00 45.28 166 THR A CA 1
ATOM 1241 C C . THR A 1 166 ? 20.782 4.131 0.810 1.00 45.28 166 THR A C 1
ATOM 1243 O O . THR A 1 166 ? 21.744 3.972 0.064 1.00 45.28 166 THR A O 1
ATOM 1246 N N . LEU A 1 167 ? 19.602 4.567 0.352 1.00 47.19 167 LEU A N 1
ATOM 1247 C CA . LEU A 1 167 ? 19.305 4.820 -1.071 1.00 47.19 167 LEU A CA 1
ATOM 1248 C C . LEU A 1 167 ? 19.122 6.289 -1.447 1.00 47.19 167 LEU A C 1
ATOM 1250 O O . LEU A 1 167 ? 18.841 6.591 -2.607 1.00 47.19 167 LEU A O 1
ATOM 1254 N N . ALA A 1 168 ? 19.340 7.216 -0.515 1.00 34.00 168 ALA A N 1
ATOM 1255 C CA . ALA A 1 168 ? 19.440 8.630 -0.849 1.00 34.00 168 ALA A CA 1
ATOM 1256 C C . ALA A 1 168 ? 20.752 8.894 -1.621 1.00 34.00 168 ALA A C 1
ATOM 1258 O O . ALA A 1 168 ? 21.752 9.300 -1.037 1.00 34.00 168 ALA A O 1
ATOM 1259 N N . GLY A 1 169 ? 20.758 8.626 -2.933 1.00 39.78 169 GLY A N 1
ATOM 1260 C CA . GLY A 1 169 ? 21.824 9.036 -3.857 1.00 39.78 169 GLY A CA 1
ATOM 1261 C C . GLY A 1 169 ? 22.653 7.938 -4.544 1.00 39.78 169 GLY A C 1
ATOM 1262 O O . GLY A 1 169 ? 23.647 8.286 -5.176 1.00 39.78 169 GLY A O 1
ATOM 1263 N N . ALA A 1 170 ? 22.287 6.650 -4.473 1.00 38.84 170 ALA A N 1
ATOM 1264 C CA . ALA A 1 170 ? 23.021 5.568 -5.152 1.00 38.84 170 ALA A CA 1
ATOM 1265 C C . ALA A 1 170 ? 22.176 4.864 -6.234 1.00 38.84 170 ALA A C 1
ATOM 1267 O O . ALA A 1 170 ? 21.063 4.414 -5.976 1.00 38.84 170 ALA A O 1
ATOM 1268 N N . ALA A 1 171 ? 22.737 4.750 -7.442 1.00 48.06 171 ALA A N 1
ATOM 1269 C CA . ALA A 1 171 ? 22.083 4.317 -8.684 1.00 48.06 171 ALA A CA 1
ATOM 1270 C C . ALA A 1 171 ? 21.870 2.793 -8.839 1.00 48.06 171 ALA A C 1
ATOM 1272 O O . ALA A 1 171 ? 21.949 2.269 -9.946 1.00 48.06 171 ALA A O 1
ATOM 1273 N N . ILE A 1 172 ? 21.636 2.043 -7.758 1.00 51.50 172 ILE A N 1
ATOM 1274 C CA . ILE A 1 172 ? 21.339 0.603 -7.866 1.00 51.50 172 ILE A CA 1
ATOM 1275 C C . ILE A 1 172 ? 20.287 0.229 -6.816 1.00 51.50 172 ILE A C 1
ATOM 1277 O O . ILE A 1 172 ? 20.639 -0.071 -5.671 1.00 51.50 172 ILE A O 1
ATOM 1281 N N . PRO A 1 173 ? 18.984 0.233 -7.153 1.00 54.81 173 PRO A N 1
ATOM 1282 C CA . PRO A 1 173 ? 17.974 -0.258 -6.234 1.00 54.81 173 PRO A CA 1
ATOM 1283 C C . PRO A 1 173 ? 18.110 -1.782 -6.128 1.00 54.81 173 PRO A C 1
ATOM 1285 O O . PRO A 1 173 ? 17.733 -2.529 -7.028 1.00 54.81 173 PRO A O 1
ATOM 1288 N N . ASN A 1 174 ? 18.637 -2.273 -5.009 1.00 61.78 174 ASN A N 1
ATOM 1289 C CA . ASN A 1 174 ? 18.329 -3.631 -4.562 1.00 61.78 174 ASN A CA 1
ATOM 1290 C C . ASN A 1 174 ? 16.801 -3.693 -4.285 1.00 61.78 174 ASN A C 1
ATOM 1292 O O . ASN A 1 174 ? 16.250 -2.703 -3.796 1.00 61.78 174 ASN A O 1
ATOM 1296 N N . PRO A 1 175 ? 16.080 -4.797 -4.570 1.00 62.53 175 PRO A N 1
ATOM 1297 C CA . PRO A 1 175 ? 14.667 -4.976 -4.194 1.00 62.53 175 PRO A CA 1
ATOM 1298 C C . PRO A 1 175 ? 14.316 -4.638 -2.728 1.00 62.53 175 PRO A C 1
ATOM 1300 O O . PRO A 1 175 ? 13.182 -4.233 -2.435 1.00 62.53 175 PRO A O 1
ATOM 1303 N N . ASP A 1 176 ? 15.269 -4.732 -1.800 1.00 69.12 176 ASP A N 1
ATOM 1304 C CA . ASP A 1 176 ? 15.085 -4.275 -0.415 1.00 69.12 176 ASP A CA 1
ATOM 1305 C C . ASP A 1 176 ? 14.895 -2.756 -0.293 1.00 69.12 176 ASP A C 1
ATOM 1307 O O . ASP A 1 176 ? 14.245 -2.282 0.640 1.00 69.12 176 ASP A O 1
ATOM 1311 N N . GLY A 1 177 ? 15.416 -2.005 -1.258 1.00 74.62 177 GLY A N 1
ATOM 1312 C CA . GLY A 1 177 ? 15.395 -0.553 -1.319 1.00 74.62 177 GLY A CA 1
ATOM 1313 C C . GLY A 1 177 ? 14.086 0.081 -1.757 1.00 74.62 177 GLY A C 1
ATOM 1314 O O . GLY A 1 177 ? 13.814 1.235 -1.446 1.00 74.62 177 GLY A O 1
ATOM 1315 N N . ILE A 1 178 ? 13.254 -0.689 -2.448 1.00 82.19 178 ILE A N 1
ATOM 1316 C CA . ILE A 1 178 ? 11.969 -0.231 -2.985 1.00 82.19 178 ILE A CA 1
ATOM 1317 C C . ILE A 1 178 ? 10.782 -0.782 -2.197 1.00 82.19 178 ILE A C 1
ATOM 1319 O O . ILE A 1 178 ? 9.636 -0.660 -2.623 1.00 82.19 178 ILE A O 1
ATOM 1323 N N . SER A 1 179 ? 11.039 -1.459 -1.078 1.00 86.88 179 SER A N 1
ATOM 1324 C CA . SER A 1 179 ? 10.015 -2.118 -0.276 1.00 86.88 179 SER A CA 1
ATOM 1325 C C . SER A 1 179 ? 10.162 -1.798 1.205 1.00 86.88 179 SER A C 1
ATOM 1327 O O . SER A 1 179 ? 11.267 -1.653 1.725 1.00 86.88 179 SER A O 1
ATOM 1329 N N . ALA A 1 180 ? 9.030 -1.741 1.899 1.00 87.19 180 ALA A N 1
ATOM 1330 C CA . ALA A 1 180 ? 8.960 -1.604 3.345 1.00 87.19 180 ALA A CA 1
ATOM 1331 C C . ALA A 1 180 ? 8.178 -2.782 3.940 1.00 87.19 180 ALA A C 1
ATOM 1333 O O . ALA A 1 180 ? 7.269 -3.322 3.296 1.00 87.19 180 ALA A O 1
ATOM 1334 N N . PRO A 1 181 ? 8.525 -3.240 5.149 1.00 88.00 181 PRO A N 1
ATOM 1335 C CA . PRO A 1 181 ? 7.790 -4.315 5.787 1.00 88.00 181 PRO A CA 1
ATOM 1336 C C . PRO A 1 181 ? 6.446 -3.833 6.328 1.00 88.00 181 PRO A C 1
ATOM 1338 O O . PRO A 1 181 ? 6.246 -2.663 6.665 1.00 88.00 181 PRO A O 1
ATOM 1341 N N . PHE A 1 182 ? 5.529 -4.785 6.446 1.00 90.69 182 PHE A N 1
ATOM 1342 C CA . PHE A 1 182 ? 4.263 -4.602 7.126 1.00 90.69 182 PHE A CA 1
ATOM 1343 C C . PHE A 1 182 ? 3.863 -5.870 7.887 1.00 90.69 182 PHE A C 1
ATOM 1345 O O . PHE A 1 182 ? 4.223 -6.992 7.514 1.00 90.69 182 PHE A O 1
ATOM 1352 N N . THR A 1 183 ? 3.076 -5.680 8.941 1.00 91.00 183 THR A N 1
ATOM 1353 C CA . THR A 1 183 ? 2.491 -6.740 9.760 1.00 91.00 183 THR A CA 1
ATOM 1354 C C . THR A 1 183 ? 0.995 -6.492 9.920 1.00 91.00 183 THR A C 1
ATOM 1356 O O . THR A 1 183 ? 0.572 -5.401 10.295 1.00 91.00 183 THR A O 1
ATOM 1359 N N . VAL A 1 184 ? 0.182 -7.520 9.682 1.00 92.31 184 VAL A N 1
ATOM 1360 C CA . VAL A 1 184 ? -1.266 -7.504 9.925 1.00 92.31 184 VAL A CA 1
ATOM 1361 C C . VAL A 1 184 ? -1.597 -8.389 11.117 1.00 92.31 184 VAL A C 1
ATOM 1363 O O . VAL A 1 184 ? -1.309 -9.588 11.102 1.00 92.31 184 VAL A O 1
ATOM 1366 N N . LEU A 1 185 ? -2.255 -7.818 12.124 1.00 91.06 185 LEU A N 1
ATOM 1367 C CA . LEU A 1 185 ? -2.789 -8.522 13.288 1.00 91.06 185 LEU A CA 1
ATOM 1368 C C . LEU A 1 185 ? -4.309 -8.612 13.170 1.00 91.06 185 LEU A C 1
ATOM 1370 O O . LEU A 1 185 ? -4.994 -7.596 13.026 1.00 91.06 185 LEU A O 1
ATOM 1374 N N . HIS A 1 186 ? -4.848 -9.825 13.245 1.00 89.25 186 HIS A N 1
ATOM 1375 C CA . HIS A 1 186 ? -6.289 -10.060 13.222 1.00 89.25 186 HIS A CA 1
ATOM 1376 C C . HIS A 1 186 ? -6.610 -11.452 13.785 1.00 89.25 186 HIS A C 1
ATOM 1378 O O . HIS A 1 186 ? -5.830 -12.386 13.641 1.00 89.25 186 HIS A O 1
ATOM 1384 N N . GLU A 1 187 ? -7.789 -11.656 14.379 1.00 85.06 187 GLU A N 1
ATOM 1385 C CA . GLU A 1 187 ? -8.152 -12.953 14.989 1.00 85.06 187 GLU A CA 1
ATOM 1386 C C . GLU A 1 187 ? -8.095 -14.139 13.995 1.00 85.06 187 GLU A C 1
ATOM 1388 O O . GLU A 1 187 ? -7.830 -15.287 14.372 1.00 85.06 187 GLU A O 1
ATOM 1393 N N . LYS A 1 188 ? -8.328 -13.855 12.706 1.00 83.12 188 LYS A N 1
ATOM 1394 C CA . LYS A 1 188 ? -8.328 -14.850 11.623 1.00 83.12 188 LYS A CA 1
ATOM 1395 C C . LYS A 1 188 ? -7.011 -14.947 10.854 1.00 83.12 188 LYS A C 1
ATOM 1397 O O . LYS A 1 188 ? -6.934 -15.800 9.973 1.00 83.12 188 LYS A O 1
ATOM 1402 N N . THR A 1 189 ? -6.015 -14.098 11.120 1.00 80.50 189 THR A N 1
ATOM 1403 C CA . THR A 1 189 ? -4.713 -14.287 10.466 1.00 80.50 189 THR A CA 1
ATOM 1404 C C . THR A 1 189 ? -4.091 -15.599 10.941 1.00 80.50 189 THR A C 1
ATOM 1406 O O . THR A 1 189 ? -4.357 -16.069 12.052 1.00 80.50 189 THR A O 1
ATOM 1409 N N . GLY A 1 190 ? -3.296 -16.245 10.092 1.00 69.06 190 GLY A N 1
ATOM 1410 C CA . GLY A 1 190 ? -2.460 -17.351 10.562 1.00 69.06 190 GLY A CA 1
ATOM 1411 C C . GLY A 1 190 ? -1.267 -16.849 11.386 1.00 69.06 190 GLY A C 1
ATOM 1412 O O . GLY A 1 190 ? -1.170 -15.669 11.709 1.00 69.06 190 GLY A O 1
ATOM 1413 N N . ARG A 1 191 ? -0.340 -17.747 11.733 1.00 65.31 191 ARG A N 1
ATOM 1414 C CA . ARG A 1 191 ? 1.025 -17.376 12.146 1.00 65.31 191 ARG A CA 1
ATOM 1415 C C . ARG A 1 191 ? 1.922 -17.583 10.931 1.00 65.31 191 ARG A C 1
ATOM 1417 O O . ARG A 1 191 ? 2.508 -18.652 10.788 1.00 65.31 191 ARG A O 1
ATOM 1424 N N . HIS A 1 192 ? 1.928 -16.626 10.008 1.00 66.50 192 HIS A N 1
ATOM 1425 C CA . HIS A 1 192 ? 2.616 -16.790 8.727 1.00 66.50 192 HIS A CA 1
ATOM 1426 C C . HIS A 1 192 ? 3.537 -15.613 8.430 1.00 66.50 192 HIS A C 1
ATOM 1428 O O . HIS A 1 192 ? 3.132 -14.455 8.475 1.00 66.50 192 HIS A O 1
ATOM 1434 N N . VAL A 1 193 ? 4.768 -15.940 8.054 1.00 62.56 193 VAL A N 1
ATOM 1435 C CA . VAL A 1 193 ? 5.662 -15.031 7.341 1.00 62.56 193 VAL A CA 1
ATOM 1436 C C . VAL A 1 193 ? 5.518 -15.361 5.860 1.00 62.56 193 VAL A C 1
ATOM 1438 O O . VAL A 1 193 ? 5.591 -16.533 5.481 1.00 62.56 193 VAL A O 1
ATOM 1441 N N . ALA A 1 194 ? 5.241 -14.359 5.030 1.00 62.16 194 ALA A N 1
ATOM 1442 C CA . ALA A 1 194 ? 5.130 -14.559 3.592 1.00 62.16 194 ALA A CA 1
ATOM 1443 C C . ALA A 1 194 ? 6.473 -15.014 3.006 1.00 62.16 194 ALA A C 1
ATOM 1445 O O . ALA A 1 194 ? 7.523 -14.469 3.341 1.00 62.16 194 ALA A O 1
ATOM 1446 N N . GLY A 1 195 ? 6.435 -16.008 2.117 1.00 57.25 195 GLY A N 1
ATOM 1447 C CA . GLY A 1 195 ? 7.615 -16.428 1.363 1.00 57.25 195 GLY A CA 1
ATOM 1448 C C . GLY A 1 195 ? 8.037 -15.390 0.307 1.00 57.25 195 GLY A C 1
ATOM 1449 O O . GLY A 1 195 ? 7.218 -14.568 -0.108 1.00 57.25 195 GLY A O 1
ATOM 1450 N N . PRO A 1 196 ? 9.284 -15.462 -0.193 1.00 52.69 196 PRO A N 1
ATOM 1451 C CA . PRO A 1 196 ? 9.892 -14.449 -1.070 1.00 52.69 196 PRO A CA 1
ATOM 1452 C C . PRO A 1 196 ? 9.214 -14.295 -2.441 1.00 52.69 196 PRO A C 1
ATOM 1454 O O . PRO A 1 196 ? 9.396 -13.292 -3.119 1.00 52.69 196 PRO A O 1
ATOM 1457 N N . THR A 1 197 ? 8.408 -15.270 -2.864 1.00 57.94 197 THR A N 1
ATOM 1458 C CA . THR A 1 197 ? 7.725 -15.272 -4.170 1.00 57.94 197 THR A CA 1
ATOM 1459 C C . THR A 1 197 ? 6.376 -14.555 -4.157 1.00 57.94 197 THR A C 1
ATOM 1461 O O . THR A 1 197 ? 5.672 -14.519 -5.170 1.00 57.94 197 THR A O 1
ATOM 1464 N N . HIS A 1 198 ? 5.973 -14.011 -3.010 1.00 78.31 198 HIS A N 1
ATOM 1465 C CA . HIS A 1 198 ? 4.678 -13.381 -2.852 1.00 78.31 198 HIS A CA 1
ATOM 1466 C C . HIS A 1 198 ? 4.809 -11.859 -2.761 1.00 78.31 198 HIS A C 1
ATOM 1468 O O . HIS A 1 198 ? 5.188 -11.305 -1.732 1.00 78.31 198 HIS A O 1
ATOM 1474 N N . LEU A 1 199 ? 4.485 -11.196 -3.871 1.00 88.38 199 LEU A N 1
ATOM 1475 C CA . LEU A 1 199 ? 4.635 -9.755 -4.017 1.00 88.38 199 LEU A CA 1
ATOM 1476 C C . LEU A 1 199 ? 3.454 -8.987 -3.429 1.00 88.38 199 LEU A C 1
ATOM 1478 O O . LEU A 1 199 ? 2.290 -9.347 -3.609 1.00 88.38 199 LEU A O 1
ATOM 1482 N N . TRP A 1 200 ? 3.785 -7.876 -2.787 1.00 92.69 200 TRP A N 1
ATOM 1483 C CA . TRP A 1 200 ? 2.851 -6.863 -2.326 1.00 92.69 200 TRP A CA 1
ATOM 1484 C C . TRP A 1 200 ? 3.297 -5.512 -2.856 1.00 92.69 200 TRP A C 1
ATOM 1486 O O . TRP A 1 200 ? 4.495 -5.247 -2.949 1.00 92.69 200 TRP A O 1
ATOM 1496 N N . SER A 1 201 ? 2.341 -4.642 -3.145 1.00 94.19 201 SER A N 1
ATOM 1497 C CA . SER A 1 201 ? 2.564 -3.203 -3.203 1.00 94.19 201 SER A CA 1
ATOM 1498 C C . SER A 1 201 ? 1.802 -2.529 -2.068 1.00 94.19 201 SER A C 1
ATOM 1500 O O . SER A 1 201 ? 0.788 -3.045 -1.601 1.00 94.19 201 SER A O 1
ATOM 1502 N N . ILE A 1 202 ? 2.267 -1.369 -1.613 1.00 95.25 202 ILE A N 1
ATOM 1503 C CA . ILE A 1 202 ? 1.609 -0.610 -0.550 1.00 95.25 202 ILE A CA 1
ATOM 1504 C C . ILE A 1 202 ? 0.154 -0.261 -0.910 1.00 95.25 202 ILE A C 1
ATOM 1506 O O . ILE A 1 202 ? -0.720 -0.260 -0.043 1.00 95.25 202 ILE A O 1
ATOM 1510 N N . ILE A 1 203 ? -0.133 -0.082 -2.205 1.00 96.50 203 ILE A N 1
ATOM 1511 C CA . ILE A 1 203 ? -1.486 0.173 -2.714 1.00 96.50 203 ILE A CA 1
ATOM 1512 C C . ILE A 1 203 ? -2.423 -1.035 -2.543 1.00 96.50 203 ILE A C 1
ATOM 1514 O O . ILE A 1 203 ? -3.635 -0.856 -2.579 1.00 96.50 203 ILE A O 1
ATOM 1518 N N . ASP A 1 204 ? -1.902 -2.250 -2.325 1.00 96.50 204 ASP A N 1
ATOM 1519 C CA . ASP A 1 204 ? -2.701 -3.465 -2.074 1.00 96.50 204 ASP A CA 1
ATOM 1520 C C . ASP A 1 204 ? -3.290 -3.511 -0.665 1.00 96.50 204 ASP A C 1
ATOM 1522 O O . ASP A 1 204 ? -4.252 -4.244 -0.413 1.00 96.50 204 ASP A O 1
ATOM 1526 N N . LEU A 1 205 ? -2.713 -2.750 0.269 1.00 96.69 205 LEU A N 1
ATOM 1527 C CA . LEU A 1 205 ? -3.068 -2.836 1.681 1.00 96.69 205 LEU A CA 1
ATOM 1528 C C . LEU A 1 205 ? -4.499 -2.343 1.922 1.00 96.69 205 LEU A C 1
ATOM 1530 O O . LEU A 1 205 ? -5.259 -3.039 2.589 1.00 96.69 205 LEU A O 1
ATOM 1534 N N . ALA A 1 206 ? -4.912 -1.219 1.328 1.00 97.12 206 ALA A N 1
ATOM 1535 C CA . ALA A 1 206 ? -6.275 -0.700 1.478 1.00 97.12 206 ALA A CA 1
ATOM 1536 C C . ALA A 1 206 ? -7.363 -1.652 0.924 1.00 97.12 206 ALA A C 1
ATOM 1538 O O . ALA A 1 206 ? -8.256 -2.017 1.694 1.00 97.12 206 ALA A O 1
ATOM 1539 N N . PRO A 1 207 ? -7.292 -2.150 -0.328 1.00 96.50 207 PRO A N 1
ATOM 1540 C CA . PRO A 1 207 ? -8.227 -3.157 -0.838 1.00 96.50 207 PRO A CA 1
ATOM 1541 C C . PRO A 1 207 ? -8.258 -4.431 -0.000 1.00 96.50 207 PRO A C 1
ATOM 1543 O O . PRO A 1 207 ? -9.328 -4.988 0.229 1.00 96.50 207 PRO A O 1
ATOM 1546 N N . SER A 1 208 ? -7.102 -4.869 0.503 1.00 96.00 208 SER A N 1
ATOM 1547 C CA . SER A 1 208 ? -7.016 -6.063 1.347 1.00 96.00 208 SER A CA 1
ATOM 1548 C C . SER A 1 208 ? -7.646 -5.845 2.729 1.00 96.00 208 SER A C 1
ATOM 1550 O O . SER A 1 208 ? -8.305 -6.737 3.265 1.00 96.00 208 SER A O 1
ATOM 1552 N N . LEU A 1 209 ? -7.522 -4.646 3.308 1.00 96.31 209 LEU A N 1
ATOM 1553 C CA . LEU A 1 209 ? -8.239 -4.269 4.531 1.00 96.31 209 LEU A CA 1
ATOM 1554 C C . LEU A 1 209 ? -9.758 -4.276 4.312 1.00 96.31 209 LEU A C 1
ATOM 1556 O O . LEU A 1 209 ? -10.487 -4.822 5.143 1.00 96.31 209 LEU A O 1
ATOM 1560 N N . LEU A 1 210 ? -10.231 -3.722 3.191 1.00 96.25 210 LEU A N 1
ATOM 1561 C CA . LEU A 1 210 ? -11.650 -3.733 2.818 1.00 96.25 210 LEU A CA 1
ATOM 1562 C C . LEU A 1 210 ? -12.163 -5.163 2.612 1.00 96.25 210 LEU A C 1
ATOM 1564 O O . LEU A 1 210 ? -13.189 -5.527 3.188 1.00 96.25 210 LEU A O 1
ATOM 1568 N N . GLY A 1 211 ? -11.416 -5.994 1.879 1.00 94.06 211 GLY A N 1
ATOM 1569 C CA . GLY A 1 211 ? -11.731 -7.405 1.666 1.00 94.06 211 GLY A CA 1
ATOM 1570 C C . GLY A 1 211 ? -11.839 -8.178 2.982 1.00 94.06 211 GLY A C 1
ATOM 1571 O O . GLY A 1 211 ? -12.834 -8.867 3.220 1.00 94.06 211 GLY A O 1
ATOM 1572 N N . LEU A 1 212 ? -10.888 -7.978 3.903 1.00 92.38 212 LEU A N 1
ATOM 1573 C CA . LEU A 1 212 ? -10.932 -8.585 5.236 1.00 92.38 212 LEU A CA 1
ATOM 1574 C C . LEU A 1 212 ? -12.123 -8.088 6.079 1.00 92.38 212 LEU A C 1
ATOM 1576 O O . LEU A 1 212 ? -12.692 -8.863 6.854 1.00 92.38 212 LEU A O 1
ATOM 1580 N N . ALA A 1 213 ? -12.514 -6.821 5.924 1.00 92.31 213 ALA A N 1
ATOM 1581 C CA . ALA A 1 213 ? -13.684 -6.230 6.574 1.00 92.31 213 ALA A CA 1
ATOM 1582 C C . ALA A 1 213 ? -15.021 -6.624 5.913 1.00 92.31 213 ALA A C 1
ATOM 1584 O O . ALA A 1 213 ? -16.079 -6.330 6.470 1.00 92.31 213 ALA A O 1
ATOM 1585 N N . GLY A 1 214 ? -14.994 -7.305 4.762 1.00 92.81 214 GLY A N 1
ATOM 1586 C CA . GLY A 1 214 ? -16.188 -7.657 3.989 1.00 92.81 214 GLY A CA 1
ATOM 1587 C C . GLY A 1 214 ? -16.822 -6.469 3.259 1.00 92.81 214 GLY A C 1
ATOM 1588 O O . GLY A 1 214 ? -18.008 -6.510 2.940 1.00 92.81 214 GLY A O 1
ATOM 1589 N N . ILE A 1 215 ? -16.054 -5.407 3.014 1.00 94.75 215 ILE A N 1
ATOM 1590 C CA . ILE A 1 215 ? -16.489 -4.199 2.309 1.00 94.75 215 ILE A CA 1
ATOM 1591 C C . ILE A 1 215 ? -16.055 -4.313 0.847 1.00 94.75 215 ILE A C 1
ATOM 1593 O O . ILE A 1 215 ? -14.920 -4.685 0.549 1.00 94.75 215 ILE A O 1
ATOM 1597 N N . LYS A 1 216 ? -16.961 -3.993 -0.083 1.00 93.81 216 LYS A N 1
ATOM 1598 C CA . LYS A 1 216 ? -16.655 -4.021 -1.518 1.00 93.81 216 LYS A CA 1
ATOM 1599 C C . LYS A 1 216 ? -15.564 -2.995 -1.837 1.00 93.81 216 LYS A C 1
ATOM 1601 O O . LYS A 1 216 ? -15.726 -1.815 -1.538 1.00 93.81 216 LYS A O 1
ATOM 1606 N N . VAL A 1 217 ? -14.496 -3.444 -2.494 1.00 93.75 217 VAL A N 1
ATOM 1607 C CA . VAL A 1 217 ? -13.426 -2.571 -2.994 1.00 93.75 217 VAL A CA 1
ATOM 1608 C C . VAL A 1 217 ? -13.977 -1.679 -4.122 1.00 93.75 217 VAL A C 1
ATOM 1610 O O . VAL A 1 217 ? -14.543 -2.214 -5.084 1.00 93.75 217 VAL A O 1
ATOM 1613 N N . PRO A 1 218 ? -13.858 -0.341 -4.023 1.00 92.31 218 PRO A N 1
ATOM 1614 C CA . PRO A 1 218 ? -14.239 0.576 -5.096 1.00 92.31 218 PRO A CA 1
ATOM 1615 C C . PRO A 1 218 ? -13.396 0.385 -6.362 1.00 92.31 218 PRO A C 1
ATOM 1617 O O . PRO A 1 218 ? -12.205 0.108 -6.280 1.00 92.31 218 PRO A O 1
ATOM 1620 N N . TYR A 1 219 ? -13.983 0.623 -7.539 1.00 88.50 219 TYR A N 1
ATOM 1621 C CA . TYR A 1 219 ? -13.261 0.559 -8.824 1.00 88.50 219 TYR A CA 1
ATOM 1622 C C . TYR A 1 219 ? -12.213 1.670 -9.006 1.00 88.50 219 TYR A C 1
ATOM 1624 O O . TYR A 1 219 ? -11.414 1.615 -9.935 1.00 88.50 219 TYR A O 1
ATOM 1632 N N . THR A 1 220 ? -12.229 2.683 -8.138 1.00 90.12 220 THR A N 1
ATOM 1633 C CA . THR A 1 220 ? -11.220 3.746 -8.077 1.00 90.12 220 THR A CA 1
ATOM 1634 C C . THR A 1 220 ? -9.915 3.288 -7.424 1.00 90.12 220 THR A C 1
ATOM 1636 O O . THR A 1 220 ? -8.907 3.971 -7.569 1.00 90.12 220 THR A O 1
ATOM 1639 N N . MET A 1 221 ? -9.912 2.147 -6.726 1.00 93.38 221 MET A N 1
ATOM 1640 C CA . MET A 1 221 ? -8.715 1.555 -6.132 1.00 93.38 221 MET A CA 1
ATOM 1641 C C . MET A 1 221 ? -8.050 0.599 -7.127 1.00 93.38 221 MET A C 1
ATOM 1643 O O . MET A 1 221 ? -8.671 -0.368 -7.569 1.00 93.38 221 MET A O 1
ATOM 1647 N N . VAL A 1 222 ? -6.779 0.845 -7.454 1.00 92.88 222 VAL A N 1
ATOM 1648 C CA . VAL A 1 222 ? -5.993 0.025 -8.404 1.00 92.88 222 VAL A CA 1
ATOM 1649 C C . VAL A 1 222 ? -5.156 -1.054 -7.710 1.00 92.88 222 VAL A C 1
ATOM 1651 O O . VAL A 1 222 ? -4.558 -1.929 -8.346 1.00 92.88 222 VAL A O 1
ATOM 1654 N N . GLY A 1 223 ? -5.110 -1.031 -6.378 1.00 94.25 223 GLY A N 1
ATOM 1655 C CA . GLY A 1 223 ? -4.578 -2.135 -5.592 1.00 94.25 223 GLY A CA 1
ATOM 1656 C C . GLY A 1 223 ? -5.363 -3.434 -5.797 1.00 94.25 223 GLY A C 1
ATOM 1657 O O . GLY A 1 223 ? -6.555 -3.440 -6.101 1.00 94.25 223 GLY A O 1
ATOM 1658 N N . LYS A 1 224 ? -4.687 -4.565 -5.606 1.00 93.56 224 LYS A N 1
ATOM 1659 C CA . LYS A 1 224 ? -5.272 -5.903 -5.708 1.00 93.56 224 LYS A CA 1
ATOM 1660 C C . LYS A 1 224 ? -5.653 -6.347 -4.298 1.00 93.56 224 LYS A C 1
ATOM 1662 O O . LYS A 1 224 ? -4.840 -6.269 -3.379 1.00 93.56 224 LYS A O 1
ATOM 1667 N N . ASP A 1 225 ? -6.885 -6.822 -4.120 1.00 94.25 225 ASP A N 1
ATOM 1668 C CA . ASP A 1 225 ? -7.279 -7.467 -2.868 1.00 94.25 225 ASP A CA 1
ATOM 1669 C C . ASP A 1 225 ? -6.538 -8.806 -2.722 1.00 94.25 225 ASP A C 1
ATOM 1671 O O . ASP A 1 225 ? -6.774 -9.770 -3.456 1.00 94.25 225 ASP A O 1
ATOM 1675 N N . GLN A 1 226 ? -5.620 -8.836 -1.763 1.00 92.88 226 GLN A N 1
ATOM 1676 C CA . GLN A 1 226 ? -4.745 -9.954 -1.446 1.00 92.88 226 GLN A CA 1
ATOM 1677 C C . GLN A 1 226 ? -4.999 -10.492 -0.020 1.00 92.88 226 GLN A C 1
ATOM 1679 O O . GLN A 1 226 ? -4.255 -11.348 0.466 1.00 92.88 226 GLN A O 1
ATOM 1684 N N . HIS A 1 227 ? -6.087 -10.082 0.648 1.00 92.94 227 HIS A N 1
ATOM 1685 C CA . HIS A 1 227 ? -6.411 -10.525 2.011 1.00 92.94 227 HIS A CA 1
ATOM 1686 C C . HIS A 1 227 ? -6.533 -12.049 2.212 1.00 92.94 227 HIS A C 1
ATOM 1688 O O . HIS A 1 227 ? -6.270 -12.504 3.331 1.00 92.94 227 HIS A O 1
ATOM 1694 N N . PRO A 1 228 ? -6.888 -12.894 1.213 1.00 91.31 228 PRO A N 1
ATOM 1695 C CA . PRO A 1 228 ? -6.949 -14.335 1.441 1.00 91.31 228 PRO A CA 1
ATOM 1696 C C . PRO A 1 228 ? -5.597 -14.922 1.873 1.00 91.31 228 PRO A C 1
ATOM 1698 O O . PRO A 1 228 ? -5.574 -15.901 2.622 1.00 91.31 228 PRO A O 1
ATOM 1701 N N . PHE A 1 229 ? -4.475 -14.308 1.481 1.00 89.56 229 PHE A N 1
ATOM 1702 C CA . PHE A 1 229 ? -3.144 -14.715 1.939 1.00 89.56 229 PHE A CA 1
ATOM 1703 C C . PHE A 1 229 ? -2.950 -14.509 3.440 1.00 89.56 229 PHE A C 1
ATOM 1705 O O . PHE A 1 229 ? -2.387 -15.375 4.109 1.00 89.56 229 PHE A O 1
ATOM 1712 N N . TRP A 1 230 ? -3.499 -13.428 4.001 1.00 89.94 230 TRP A N 1
ATOM 1713 C CA . TRP A 1 230 ? -3.487 -13.185 5.447 1.00 89.94 230 TRP A CA 1
ATOM 1714 C C . TRP A 1 230 ? -4.204 -14.301 6.216 1.00 89.94 230 TRP A C 1
ATOM 1716 O O . TRP A 1 230 ? -3.833 -14.627 7.344 1.00 89.94 230 TRP A O 1
ATOM 1726 N N . LEU A 1 231 ? -5.195 -14.930 5.578 1.00 88.31 231 LEU A N 1
ATOM 1727 C CA . LEU A 1 231 ? -5.973 -16.057 6.097 1.00 88.31 231 LEU A CA 1
ATOM 1728 C C . LEU A 1 231 ? -5.338 -17.431 5.799 1.00 88.31 231 LEU A C 1
ATOM 1730 O O . LEU A 1 231 ? -5.988 -18.459 5.996 1.00 88.31 231 LEU A O 1
ATOM 1734 N N . GLY A 1 232 ? -4.103 -17.468 5.283 1.00 85.38 232 GLY A N 1
ATOM 1735 C CA . GLY A 1 232 ? -3.391 -18.702 4.939 1.00 85.38 232 GLY A CA 1
ATOM 1736 C C . GLY A 1 232 ? -3.925 -19.410 3.690 1.00 85.38 232 GLY A C 1
ATOM 1737 O O . GLY A 1 232 ? -3.678 -20.602 3.501 1.00 85.38 232 GLY A O 1
ATOM 1738 N N . LYS A 1 233 ? -4.693 -18.722 2.832 1.00 86.81 233 LYS A N 1
ATOM 1739 C CA . LYS A 1 233 ? -5.162 -19.311 1.572 1.00 86.81 233 LYS A CA 1
ATOM 1740 C C . LYS A 1 233 ? -4.009 -19.404 0.561 1.00 86.81 233 LYS A C 1
ATOM 1742 O O . LYS A 1 233 ? -3.172 -18.504 0.498 1.00 86.81 233 LYS A O 1
ATOM 1747 N N . PRO A 1 234 ? -3.954 -20.475 -0.253 1.00 84.25 234 PRO A N 1
ATOM 1748 C CA . PRO A 1 234 ? -2.909 -20.636 -1.262 1.00 84.25 234 PRO A CA 1
ATOM 1749 C C . PRO A 1 234 ? -3.089 -19.642 -2.418 1.00 84.25 234 PRO A C 1
ATOM 1751 O O . PRO A 1 234 ? -4.202 -19.194 -2.682 1.00 84.25 234 PRO A O 1
ATOM 1754 N N . ARG A 1 235 ? -2.024 -19.385 -3.194 1.00 83.12 235 ARG A N 1
ATOM 1755 C CA . ARG A 1 235 ? -2.037 -18.450 -4.344 1.00 83.12 235 ARG A CA 1
ATOM 1756 C C . ARG A 1 235 ? -3.165 -18.699 -5.343 1.00 83.12 235 ARG A C 1
ATOM 1758 O O . ARG A 1 235 ? -3.783 -17.746 -5.792 1.00 83.12 235 ARG A O 1
ATOM 1765 N N . LYS A 1 236 ? -3.498 -19.964 -5.616 1.00 84.81 236 LYS A N 1
ATOM 1766 C CA . LYS A 1 236 ? -4.616 -20.352 -6.499 1.00 84.81 236 LYS A CA 1
ATOM 1767 C C . LYS A 1 236 ? -6.005 -19.901 -6.017 1.00 84.81 236 LYS A C 1
ATOM 1769 O O . LYS A 1 236 ? -6.947 -19.933 -6.794 1.00 84.81 236 LYS A O 1
ATOM 1774 N N . ALA A 1 237 ? -6.147 -19.542 -4.740 1.00 81.94 237 ALA A N 1
ATOM 1775 C CA . ALA A 1 237 ? -7.397 -19.037 -4.175 1.00 81.94 237 ALA A CA 1
ATOM 1776 C C . ALA A 1 237 ? -7.572 -17.522 -4.376 1.00 81.94 237 ALA A C 1
ATOM 1778 O O . ALA A 1 237 ? -8.649 -16.998 -4.105 1.00 81.94 237 ALA A O 1
ATOM 1779 N N . VAL A 1 238 ? -6.534 -16.819 -4.836 1.00 83.00 238 VAL A N 1
ATOM 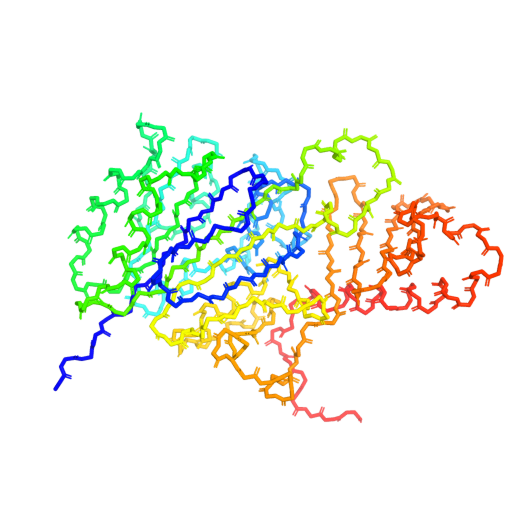1780 C CA . VAL A 1 238 ? -6.591 -15.392 -5.159 1.00 83.00 238 VAL A CA 1
ATOM 1781 C C . VAL A 1 238 ? -6.755 -15.258 -6.664 1.00 83.00 238 VAL A C 1
ATOM 1783 O O . VAL A 1 238 ? -5.934 -15.760 -7.424 1.00 83.00 238 VAL A O 1
ATOM 1786 N N . LYS A 1 239 ? -7.839 -14.603 -7.093 1.00 80.88 239 LYS A N 1
ATOM 1787 C CA . LYS A 1 239 ? -8.220 -14.516 -8.512 1.00 80.88 239 LYS A CA 1
ATOM 1788 C C . LYS A 1 239 ? -7.153 -13.811 -9.357 1.00 80.88 239 LYS A C 1
ATOM 1790 O O . LYS A 1 239 ? -6.846 -14.268 -10.450 1.00 80.88 239 LYS A O 1
ATOM 1795 N N . PHE A 1 240 ? -6.584 -12.727 -8.828 1.00 83.25 240 PHE A N 1
ATOM 1796 C CA . PHE A 1 240 ? -5.572 -11.909 -9.498 1.00 83.25 240 PHE A CA 1
ATOM 1797 C C . PHE A 1 240 ? -4.459 -11.534 -8.509 1.00 83.25 240 PHE A C 1
ATOM 1799 O O . PHE A 1 240 ? -4.461 -10.427 -7.973 1.00 83.25 240 PHE A O 1
ATOM 1806 N N . PRO A 1 241 ? -3.536 -12.456 -8.190 1.00 87.62 241 PRO A N 1
ATOM 1807 C CA . PRO A 1 241 ? -2.444 -12.150 -7.276 1.00 87.62 241 PRO A CA 1
ATOM 1808 C C . PRO A 1 241 ? -1.470 -11.157 -7.920 1.00 87.62 241 PRO A C 1
ATOM 1810 O O . PRO A 1 241 ? -1.251 -11.185 -9.133 1.00 87.62 241 PRO A O 1
ATOM 1813 N N . ARG A 1 242 ? -0.851 -10.302 -7.103 1.00 91.25 242 ARG A N 1
ATOM 1814 C CA . ARG A 1 242 ? 0.181 -9.364 -7.558 1.00 91.25 242 ARG A CA 1
ATOM 1815 C C . ARG A 1 242 ? 1.391 -10.155 -8.078 1.00 91.25 242 ARG A C 1
ATOM 1817 O O . ARG A 1 242 ? 1.831 -11.147 -7.483 1.00 91.25 242 ARG A O 1
ATOM 1824 N N . ASP A 1 243 ? 1.866 -9.755 -9.246 1.00 90.94 243 ASP A N 1
ATOM 1825 C CA . ASP A 1 243 ? 2.977 -10.356 -9.992 1.00 90.94 243 ASP A CA 1
ATOM 1826 C C . ASP A 1 243 ? 4.063 -9.327 -10.343 1.00 90.94 243 ASP A C 1
ATOM 1828 O O . ASP A 1 243 ? 5.192 -9.706 -10.632 1.00 90.94 243 ASP A O 1
ATOM 1832 N N . ARG A 1 244 ? 3.730 -8.035 -10.267 1.00 91.19 244 ARG A N 1
ATOM 1833 C CA . ARG A 1 244 ? 4.642 -6.911 -10.455 1.00 91.19 244 ARG A CA 1
ATOM 1834 C C . ARG A 1 244 ? 4.207 -5.696 -9.642 1.00 91.19 244 ARG A C 1
ATOM 1836 O O . ARG A 1 244 ? 3.009 -5.489 -9.442 1.00 91.19 244 ARG A O 1
ATOM 1843 N N . CYS A 1 245 ? 5.164 -4.880 -9.230 1.00 91.50 245 CYS A N 1
ATOM 1844 C CA . CYS A 1 245 ? 4.940 -3.617 -8.529 1.00 91.50 245 CYS A CA 1
ATOM 1845 C C . CYS A 1 245 ? 5.593 -2.466 -9.292 1.00 91.50 245 CYS A C 1
ATOM 1847 O O . CYS A 1 245 ? 6.581 -2.690 -9.988 1.00 91.50 245 CYS A O 1
ATOM 1849 N N . VAL A 1 246 ? 5.059 -1.253 -9.134 1.00 92.50 246 VAL A N 1
ATOM 1850 C CA . VAL A 1 246 ? 5.591 -0.025 -9.741 1.00 92.50 246 VAL A CA 1
ATOM 1851 C C . VAL A 1 246 ? 5.912 0.979 -8.641 1.00 92.50 246 VAL A C 1
ATOM 1853 O O . VAL A 1 246 ? 5.096 1.176 -7.742 1.00 92.50 246 VAL A O 1
ATOM 1856 N N . VAL A 1 247 ? 7.073 1.617 -8.757 1.00 93.06 247 VAL A N 1
ATOM 1857 C CA . VAL A 1 247 ? 7.496 2.777 -7.967 1.00 93.06 247 VAL A CA 1
ATOM 1858 C C . VAL A 1 247 ? 7.650 3.963 -8.907 1.00 93.06 247 VAL A C 1
ATOM 1860 O O . VAL A 1 247 ? 8.217 3.824 -9.996 1.00 93.06 247 VAL A O 1
ATOM 1863 N N . GLU A 1 248 ? 7.137 5.118 -8.502 1.00 92.75 248 GLU A N 1
ATOM 1864 C CA . GLU A 1 248 ? 7.271 6.371 -9.238 1.00 92.75 248 GLU A CA 1
ATOM 1865 C C . GLU A 1 248 ? 8.154 7.344 -8.475 1.00 92.75 248 GLU A C 1
ATOM 1867 O O . GLU A 1 248 ? 7.903 7.671 -7.314 1.00 92.75 248 GLU A O 1
ATOM 1872 N N . HIS A 1 249 ? 9.186 7.811 -9.162 1.00 89.56 249 HIS A N 1
ATOM 1873 C CA . HIS A 1 249 ? 10.199 8.680 -8.599 1.00 89.56 249 HIS A CA 1
ATOM 1874 C C . HIS A 1 249 ? 9.868 10.143 -8.889 1.00 89.56 249 HIS A C 1
ATOM 1876 O O . HIS A 1 249 ? 9.242 10.473 -9.901 1.00 89.56 249 HIS A O 1
ATOM 1882 N N . ALA A 1 250 ? 10.291 11.041 -7.998 1.00 86.00 250 ALA A N 1
ATOM 1883 C CA . ALA A 1 250 ? 10.008 12.473 -8.130 1.00 86.00 250 ALA A CA 1
ATOM 1884 C C . ALA A 1 250 ? 10.676 13.113 -9.365 1.00 86.00 250 ALA A C 1
ATOM 1886 O O . ALA A 1 250 ? 10.199 14.130 -9.864 1.00 86.00 250 ALA A O 1
ATOM 1887 N N . ASP A 1 251 ? 11.751 12.509 -9.879 1.00 87.00 251 ASP A N 1
ATOM 1888 C CA . ASP A 1 251 ? 12.430 12.914 -11.117 1.00 87.00 251 ASP A CA 1
ATOM 1889 C C . ASP A 1 251 ? 11.711 12.424 -12.396 1.00 87.00 251 ASP A C 1
ATOM 1891 O O . ASP A 1 251 ? 12.178 12.663 -13.510 1.00 87.00 251 ASP A O 1
ATOM 1895 N N . GLY A 1 252 ? 10.574 11.737 -12.243 1.00 87.94 252 GLY A N 1
ATOM 1896 C CA . GLY A 1 252 ? 9.782 11.160 -13.326 1.00 87.94 252 GLY A CA 1
ATOM 1897 C C . GLY A 1 252 ? 10.230 9.764 -13.762 1.00 87.94 252 GLY A C 1
ATOM 1898 O O . GLY A 1 252 ? 9.571 9.162 -14.617 1.00 87.94 252 GLY A O 1
ATOM 1899 N N . SER A 1 253 ? 11.308 9.227 -13.186 1.00 91.19 253 SER A N 1
ATOM 1900 C CA . SER A 1 253 ? 11.727 7.845 -13.404 1.00 91.19 253 SER A CA 1
ATOM 1901 C C . SER A 1 253 ? 10.684 6.876 -12.859 1.00 91.19 253 SER A C 1
ATOM 1903 O O . SER A 1 253 ? 9.913 7.183 -11.942 1.00 91.19 253 SER A O 1
ATOM 1905 N N . LYS A 1 254 ? 10.650 5.668 -13.420 1.00 92.69 254 LYS A N 1
ATOM 1906 C CA . LYS A 1 254 ? 9.739 4.616 -12.964 1.00 92.69 254 LYS A CA 1
ATOM 1907 C C . LYS A 1 254 ? 10.464 3.298 -12.841 1.00 92.69 254 LYS A C 1
ATOM 1909 O O . LYS A 1 254 ? 11.110 2.864 -13.791 1.00 92.69 254 LYS A O 1
ATOM 1914 N N . THR A 1 255 ? 10.260 2.639 -11.710 1.00 92.44 255 THR A N 1
ATOM 1915 C CA . THR A 1 255 ? 10.847 1.336 -11.406 1.00 92.44 255 THR A CA 1
ATOM 1916 C C . THR A 1 255 ? 9.761 0.273 -11.359 1.00 92.44 255 THR A C 1
ATOM 1918 O O . THR A 1 255 ? 8.717 0.475 -10.745 1.00 92.44 255 THR A O 1
ATOM 1921 N N . THR A 1 256 ? 9.983 -0.871 -12.002 1.00 93.25 256 THR A N 1
ATOM 1922 C CA . THR A 1 256 ? 9.128 -2.058 -11.903 1.00 93.25 256 THR A CA 1
ATOM 1923 C C . THR A 1 256 ? 9.901 -3.225 -11.309 1.00 93.25 256 THR A C 1
ATOM 1925 O O . THR A 1 256 ? 11.052 -3.463 -11.665 1.00 93.25 256 THR A O 1
ATOM 1928 N N . TRP A 1 257 ? 9.246 -3.973 -10.422 1.00 91.25 257 TRP A N 1
ATOM 1929 C CA . TRP A 1 257 ? 9.789 -5.169 -9.780 1.00 91.25 257 TRP A CA 1
ATOM 1930 C C . TRP A 1 257 ? 8.842 -6.352 -9.954 1.00 91.25 257 TRP A C 1
ATOM 1932 O O . TRP A 1 257 ? 7.668 -6.245 -9.601 1.00 91.25 257 TRP A O 1
ATOM 1942 N N . ASN A 1 258 ? 9.346 -7.482 -10.460 1.00 90.25 258 ASN A N 1
ATOM 1943 C CA . ASN A 1 258 ? 8.551 -8.699 -10.703 1.00 90.25 258 ASN A CA 1
ATOM 1944 C C . ASN A 1 258 ? 8.951 -9.901 -9.822 1.00 90.25 258 ASN A C 1
ATOM 1946 O O . ASN A 1 258 ? 8.585 -11.039 -10.111 1.00 90.25 258 ASN A O 1
ATOM 1950 N N . GLY A 1 259 ? 9.710 -9.673 -8.746 1.00 87.19 259 GLY A N 1
ATOM 1951 C CA . GLY A 1 259 ? 10.183 -10.737 -7.851 1.00 87.19 259 GLY A CA 1
ATOM 1952 C C . GLY A 1 259 ? 11.550 -11.320 -8.216 1.00 87.19 259 GLY A C 1
ATOM 1953 O O . GLY A 1 259 ? 12.104 -12.080 -7.425 1.00 87.19 259 GLY A O 1
ATOM 1954 N N . ARG A 1 260 ? 12.109 -10.953 -9.375 1.00 87.88 260 ARG A N 1
ATOM 1955 C CA . ARG A 1 260 ? 13.476 -11.315 -9.776 1.00 87.88 260 ARG A CA 1
ATOM 1956 C C . ARG A 1 260 ? 14.224 -10.167 -10.438 1.00 87.88 260 ARG A C 1
ATOM 1958 O O . ARG A 1 260 ? 15.391 -9.953 -10.133 1.00 87.88 260 ARG A O 1
ATOM 1965 N N . TYR A 1 261 ? 13.560 -9.460 -11.344 1.00 89.44 261 TYR A N 1
ATOM 1966 C CA . TYR A 1 261 ? 14.150 -8.372 -12.105 1.00 89.44 261 TYR A CA 1
ATOM 1967 C C . TYR A 1 261 ? 13.618 -7.030 -11.628 1.00 89.44 261 TYR A C 1
ATOM 1969 O O . TYR A 1 261 ? 12.403 -6.857 -11.480 1.00 89.44 261 TYR A O 1
ATOM 1977 N N . LEU A 1 262 ? 14.540 -6.094 -11.427 1.00 90.00 262 LEU A N 1
ATOM 1978 C CA . LEU A 1 262 ? 14.246 -4.686 -11.224 1.00 90.00 262 LEU A CA 1
ATOM 1979 C C . LEU A 1 262 ? 14.593 -3.931 -12.505 1.00 90.00 262 LEU A C 1
ATOM 1981 O O . LEU A 1 262 ? 15.695 -4.076 -13.032 1.00 90.00 262 LEU A O 1
ATOM 1985 N N . LEU A 1 263 ? 13.626 -3.181 -13.022 1.00 92.31 263 LEU A N 1
ATOM 1986 C CA . LEU A 1 263 ? 13.768 -2.388 -14.235 1.00 92.31 263 LEU A CA 1
ATOM 1987 C C . LEU A 1 263 ? 13.390 -0.945 -13.942 1.00 92.31 263 LEU A C 1
ATOM 1989 O O . LEU A 1 263 ? 12.235 -0.686 -13.600 1.00 92.31 263 LEU A O 1
ATOM 1993 N N . THR A 1 264 ? 14.322 -0.026 -14.145 1.00 92.38 264 THR A N 1
ATOM 1994 C CA . THR A 1 264 ? 14.104 1.410 -13.998 1.00 92.38 264 THR A CA 1
ATOM 1995 C C . THR A 1 264 ? 14.317 2.098 -15.339 1.00 92.38 264 THR A C 1
ATOM 1997 O O . THR A 1 264 ? 15.270 1.817 -16.065 1.00 92.38 264 THR A O 1
ATOM 2000 N N . VAL A 1 265 ? 13.371 2.963 -15.701 1.00 93.12 265 VAL A N 1
ATOM 2001 C CA . VAL A 1 265 ? 13.393 3.739 -16.944 1.00 93.12 265 VAL A CA 1
ATOM 2002 C C . VAL A 1 265 ? 13.366 5.218 -16.590 1.00 93.12 265 VAL A C 1
ATOM 2004 O O . VAL A 1 265 ?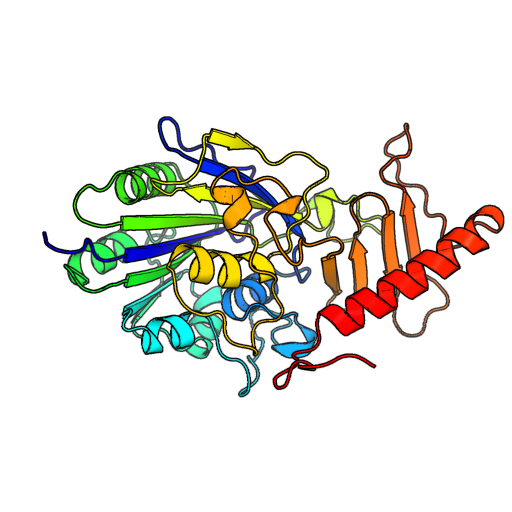 12.448 5.672 -15.899 1.00 93.12 265 VAL A O 1
ATOM 2007 N N . HIS A 1 266 ? 14.348 5.965 -17.093 1.00 91.44 266 HIS A N 1
ATOM 2008 C CA . HIS A 1 266 ? 14.432 7.410 -16.911 1.00 91.44 266 HIS A CA 1
ATOM 2009 C C . HIS A 1 266 ? 13.771 8.162 -18.075 1.00 91.44 266 HIS A C 1
ATOM 2011 O O . HIS A 1 266 ? 13.992 7.825 -19.242 1.00 91.44 266 HIS A O 1
ATOM 2017 N N . PRO A 1 267 ? 12.988 9.218 -17.804 1.00 90.31 267 PRO A N 1
ATOM 2018 C CA . PRO A 1 267 ? 12.340 9.993 -18.853 1.00 90.31 267 PRO A CA 1
ATOM 2019 C C . PRO A 1 267 ? 13.372 10.731 -19.717 1.00 90.31 267 PRO A C 1
ATOM 2021 O O . PRO A 1 267 ? 14.254 11.421 -19.208 1.00 90.31 267 PRO A O 1
ATOM 2024 N N . GLY A 1 268 ? 13.241 10.610 -21.042 1.00 89.06 268 GLY A N 1
ATOM 2025 C CA . GLY A 1 268 ? 14.044 11.368 -22.009 1.00 89.06 268 GLY A CA 1
ATOM 2026 C C . GLY A 1 268 ? 15.519 10.964 -22.104 1.00 89.06 268 GLY A C 1
ATOM 2027 O O . GLY A 1 268 ? 16.300 11.705 -22.695 1.00 89.06 268 GLY A O 1
ATOM 2028 N N . LYS A 1 269 ? 15.911 9.817 -21.539 1.00 86.88 269 LYS A N 1
ATOM 2029 C CA . LYS A 1 269 ? 17.284 9.299 -21.597 1.00 86.88 269 LYS A CA 1
ATOM 2030 C C . LYS A 1 269 ? 17.306 7.928 -22.262 1.00 86.88 269 LYS A C 1
ATOM 2032 O O . LYS A 1 269 ? 16.427 7.110 -22.012 1.00 86.88 269 LYS A O 1
ATOM 2037 N N . ASP A 1 270 ? 18.350 7.655 -23.039 1.00 86.62 270 ASP A N 1
ATOM 2038 C CA . ASP A 1 270 ? 18.667 6.300 -23.515 1.00 86.62 270 ASP A CA 1
ATOM 2039 C C . ASP A 1 270 ? 19.515 5.546 -22.473 1.00 86.62 270 ASP A C 1
ATOM 2041 O O . ASP A 1 270 ? 20.585 5.018 -22.748 1.00 86.62 270 ASP A O 1
ATOM 2045 N N . ALA A 1 271 ? 19.076 5.599 -21.216 1.00 86.38 271 ALA A N 1
ATOM 2046 C CA . ALA A 1 271 ? 19.761 5.024 -20.067 1.00 86.38 271 ALA A CA 1
ATOM 2047 C C . ALA A 1 271 ? 18.727 4.523 -19.053 1.00 86.38 271 ALA A C 1
ATOM 2049 O O . ALA A 1 271 ? 17.630 5.081 -18.950 1.00 86.38 271 ALA A O 1
ATOM 2050 N N . GLY A 1 272 ? 19.094 3.498 -18.291 1.00 89.81 272 GLY A N 1
ATOM 2051 C CA . GLY A 1 272 ? 18.263 2.930 -17.237 1.00 89.81 272 GLY A CA 1
ATOM 2052 C C . GLY A 1 272 ? 18.970 1.806 -16.494 1.00 89.81 272 GLY A C 1
ATOM 2053 O O . GLY A 1 272 ? 20.151 1.520 -16.722 1.00 89.81 272 GLY A O 1
ATOM 2054 N N . GLU A 1 273 ? 18.230 1.147 -15.613 1.00 90.56 273 GLU A N 1
ATOM 2055 C CA . GLU A 1 273 ? 18.732 0.069 -14.772 1.00 90.56 273 GLU A CA 1
ATOM 2056 C C . GLU A 1 273 ? 17.971 -1.231 -15.039 1.00 90.56 273 GLU A C 1
ATOM 2058 O O . GLU A 1 273 ? 16.743 -1.264 -15.025 1.00 90.56 273 GLU A O 1
ATOM 2063 N N . LEU A 1 274 ? 18.704 -2.319 -15.281 1.00 91.56 274 LEU A N 1
ATOM 2064 C CA . LEU A 1 274 ? 18.181 -3.675 -15.447 1.00 91.56 274 LEU A CA 1
ATOM 2065 C C . LEU A 1 274 ? 18.945 -4.621 -14.515 1.00 91.56 274 LEU A C 1
ATOM 2067 O O . LEU A 1 274 ? 20.056 -5.035 -14.831 1.00 91.56 274 LEU A O 1
ATOM 2071 N N . ILE A 1 275 ? 18.367 -4.975 -13.374 1.00 88.00 275 ILE A N 1
ATOM 2072 C CA . ILE A 1 275 ? 19.062 -5.712 -12.310 1.00 88.00 275 ILE A CA 1
ATOM 2073 C C . ILE A 1 275 ? 18.424 -7.099 -12.133 1.00 88.00 275 ILE A C 1
ATOM 2075 O O . ILE A 1 275 ? 17.217 -7.194 -11.912 1.00 88.00 275 ILE A O 1
ATOM 2079 N N . ASP A 1 276 ? 19.219 -8.178 -12.200 1.00 86.56 276 ASP A N 1
ATOM 2080 C CA . ASP A 1 276 ? 18.798 -9.547 -11.825 1.00 86.56 276 ASP A CA 1
ATOM 2081 C C . ASP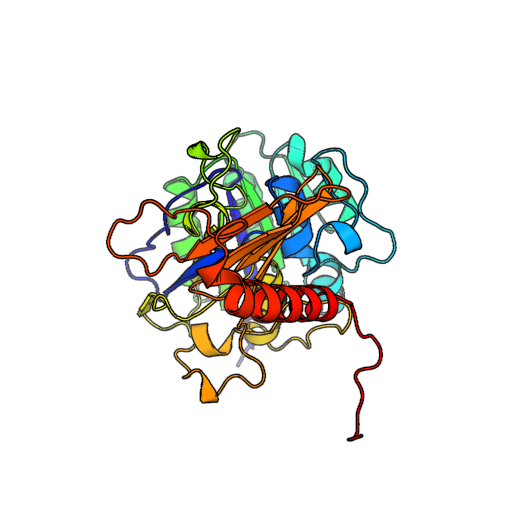 A 1 276 ? 19.160 -9.825 -10.359 1.00 86.56 276 ASP A C 1
ATOM 2083 O O . ASP A 1 276 ? 20.310 -10.120 -10.029 1.00 86.56 276 ASP A O 1
ATOM 2087 N N . ALA A 1 277 ? 18.170 -9.768 -9.470 1.00 79.00 277 ALA A N 1
ATOM 2088 C CA . ALA A 1 277 ? 18.356 -10.029 -8.043 1.00 79.00 277 ALA A CA 1
ATOM 2089 C C . ALA A 1 277 ? 18.582 -11.518 -7.715 1.00 79.00 277 ALA A C 1
ATOM 2091 O O . ALA A 1 277 ? 18.865 -11.861 -6.571 1.00 79.00 277 ALA A O 1
ATOM 2092 N N . GLY A 1 278 ? 18.432 -12.422 -8.692 1.00 72.81 278 GLY A N 1
ATOM 2093 C CA . GLY A 1 278 ? 18.729 -13.847 -8.538 1.00 72.81 278 GLY A CA 1
ATOM 2094 C C . GLY A 1 278 ? 20.201 -14.208 -8.763 1.00 72.81 278 GLY A C 1
ATOM 2095 O O . GLY A 1 278 ? 20.552 -15.385 -8.649 1.00 72.81 278 GLY A O 1
ATOM 2096 N N . HIS A 1 279 ? 21.056 -13.241 -9.118 1.00 65.81 279 HIS A N 1
ATOM 2097 C CA . HIS A 1 279 ? 22.477 -13.490 -9.356 1.00 65.81 279 HIS A CA 1
ATOM 2098 C C . HIS A 1 279 ? 23.218 -13.772 -8.038 1.00 65.81 279 HIS A C 1
ATOM 2100 O O . HIS A 1 279 ? 23.024 -13.083 -7.039 1.00 65.81 279 HIS A O 1
ATOM 2106 N N . ARG A 1 280 ? 24.082 -14.797 -8.040 1.00 52.66 280 ARG A N 1
ATOM 2107 C CA . ARG A 1 280 ? 24.705 -15.387 -6.837 1.00 52.66 280 ARG A CA 1
ATOM 2108 C C . ARG A 1 280 ? 25.592 -14.442 -6.020 1.00 52.66 280 ARG A C 1
ATOM 2110 O O . ARG A 1 280 ? 25.827 -14.735 -4.853 1.00 52.66 280 ARG A O 1
ATOM 2117 N N . ASP A 1 281 ? 26.028 -13.335 -6.609 1.00 51.88 281 ASP A N 1
ATOM 2118 C CA . ASP A 1 281 ? 26.985 -12.413 -5.992 1.00 51.88 281 ASP A CA 1
ATOM 2119 C C . ASP A 1 281 ? 26.317 -11.209 -5.314 1.00 51.88 281 ASP A C 1
ATOM 2121 O O . ASP A 1 281 ? 27.007 -10.396 -4.722 1.00 51.88 281 ASP A O 1
ATOM 2125 N N . GLY A 1 282 ? 24.985 -11.064 -5.376 1.00 51.00 282 GLY A N 1
ATOM 2126 C CA . GLY A 1 282 ? 24.264 -9.976 -4.691 1.00 51.00 282 GLY A CA 1
ATOM 2127 C C . GLY A 1 282 ? 24.511 -8.558 -5.239 1.00 51.00 282 GLY A C 1
ATOM 2128 O O . GLY A 1 282 ? 23.722 -7.661 -4.955 1.00 51.00 282 GLY A O 1
ATOM 2129 N N . ASP A 1 283 ? 25.524 -8.373 -6.089 1.00 54.66 283 ASP A N 1
ATOM 2130 C CA . ASP A 1 283 ? 25.996 -7.069 -6.576 1.00 54.66 283 ASP A CA 1
ATOM 2131 C C . ASP A 1 283 ? 25.164 -6.459 -7.716 1.00 54.66 283 ASP A C 1
ATOM 2133 O O . ASP A 1 283 ? 25.516 -5.406 -8.241 1.00 54.66 283 ASP A O 1
ATOM 2137 N N . GLY A 1 284 ? 24.050 -7.089 -8.110 1.00 61.84 284 GLY A N 1
ATOM 2138 C CA . GLY A 1 284 ? 23.031 -6.443 -8.941 1.00 61.84 284 GLY A CA 1
ATOM 2139 C C . GLY A 1 284 ? 23.572 -5.747 -10.197 1.00 61.84 284 GLY A C 1
ATOM 2140 O O . GLY A 1 284 ? 23.201 -4.604 -10.463 1.00 61.84 284 GLY A O 1
ATOM 2141 N N . ARG A 1 285 ? 24.463 -6.411 -10.953 1.00 76.94 285 ARG A N 1
ATOM 2142 C CA . ARG A 1 285 ? 25.047 -5.852 -12.184 1.00 76.94 285 ARG A CA 1
ATOM 2143 C C . ARG A 1 285 ? 23.940 -5.282 -13.070 1.00 76.94 285 ARG A C 1
ATOM 2145 O O . ARG A 1 285 ? 23.008 -5.999 -13.429 1.00 76.94 285 ARG A O 1
ATOM 2152 N N . ASN A 1 286 ? 24.083 -4.015 -13.455 1.00 87.12 286 ASN A N 1
ATOM 2153 C CA . ASN A 1 286 ? 23.183 -3.394 -14.414 1.00 87.12 286 ASN A CA 1
ATOM 2154 C C . ASN A 1 286 ? 23.405 -4.014 -15.807 1.00 87.12 286 ASN A C 1
ATOM 2156 O O . ASN A 1 286 ? 24.480 -3.898 -16.395 1.00 87.12 286 ASN A O 1
ATOM 2160 N N . LEU A 1 287 ? 22.382 -4.696 -16.311 1.00 91.06 287 LEU A N 1
ATOM 2161 C CA . LEU A 1 287 ? 22.341 -5.377 -17.602 1.00 91.06 287 LEU A CA 1
ATOM 2162 C C . LEU A 1 287 ? 21.756 -4.490 -18.717 1.00 91.06 287 LEU A C 1
ATOM 2164 O O . LEU A 1 287 ? 21.541 -4.978 -19.823 1.00 91.06 287 LEU A O 1
ATOM 2168 N N . TRP A 1 288 ? 21.459 -3.213 -18.445 1.00 91.88 288 TRP A N 1
ATOM 2169 C CA . TRP A 1 288 ? 20.756 -2.325 -19.379 1.00 91.88 288 TRP A CA 1
ATOM 2170 C C . TRP A 1 288 ? 21.468 -2.184 -20.729 1.00 91.88 288 TRP A C 1
ATOM 2172 O O . TRP A 1 288 ? 20.804 -2.223 -21.770 1.00 91.88 288 TRP A O 1
ATOM 2182 N N . ASP A 1 289 ? 22.796 -2.058 -20.694 1.00 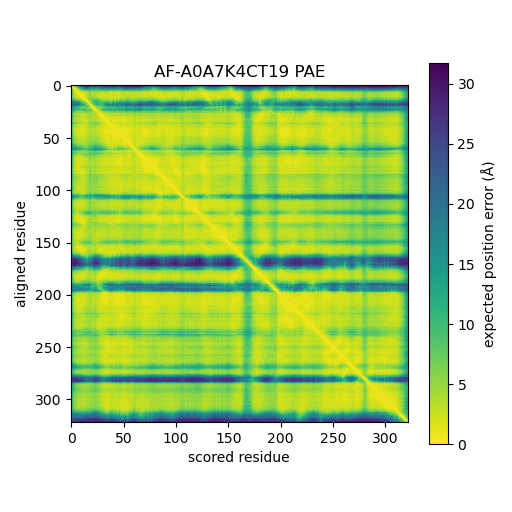92.31 289 ASP A N 1
ATOM 2183 C CA . ASP A 1 289 ? 23.660 -1.906 -21.871 1.00 92.31 289 ASP A CA 1
ATOM 2184 C C . ASP A 1 289 ? 24.332 -3.216 -22.300 1.00 92.31 289 ASP A C 1
ATOM 2186 O O . ASP A 1 289 ? 25.122 -3.220 -23.241 1.00 92.31 289 ASP A O 1
ATOM 2190 N N . ASP A 1 290 ? 24.047 -4.339 -21.629 1.00 92.56 290 ASP A N 1
ATOM 2191 C CA . ASP A 1 290 ? 24.632 -5.629 -21.994 1.00 92.56 290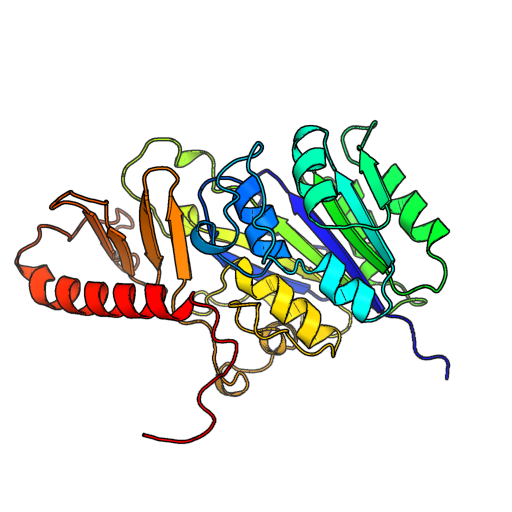 ASP A CA 1
ATOM 2192 C C . ASP A 1 290 ? 23.969 -6.156 -23.283 1.00 92.56 290 ASP A C 1
ATOM 2194 O O . ASP A 1 290 ? 22.776 -6.490 -23.267 1.00 92.56 290 ASP A O 1
ATOM 2198 N N . PRO A 1 291 ? 24.705 -6.293 -24.406 1.00 93.94 291 PRO A N 1
ATOM 2199 C CA . PRO A 1 291 ? 24.126 -6.770 -25.659 1.00 93.94 291 PRO A CA 1
ATOM 2200 C C . PRO A 1 291 ? 23.541 -8.183 -25.544 1.00 93.94 291 PRO A C 1
ATOM 2202 O O . PRO A 1 291 ? 22.556 -8.500 -26.214 1.00 93.94 291 PRO A O 1
ATOM 2205 N N . ALA A 1 292 ? 24.095 -9.030 -24.668 1.00 94.12 292 ALA A N 1
ATOM 2206 C CA . ALA A 1 292 ? 23.580 -10.376 -24.431 1.00 94.12 292 ALA A CA 1
ATOM 2207 C C . ALA A 1 292 ? 22.228 -10.360 -23.694 1.00 94.12 292 ALA A C 1
ATOM 2209 O O . ALA A 1 292 ? 21.446 -11.307 -23.807 1.00 94.12 292 ALA A O 1
ATOM 2210 N N . ALA A 1 293 ? 21.917 -9.274 -22.980 1.00 92.94 293 ALA A N 1
ATOM 2211 C CA . ALA A 1 293 ? 20.646 -9.079 -22.295 1.00 92.94 293 ALA A CA 1
ATOM 2212 C C . ALA A 1 293 ? 19.566 -8.435 -23.182 1.00 92.94 293 ALA A C 1
ATOM 2214 O O . ALA A 1 293 ? 18.445 -8.250 -22.710 1.00 92.94 293 ALA A O 1
ATOM 2215 N N . ALA A 1 294 ? 19.828 -8.133 -24.461 1.00 94.75 294 ALA A N 1
ATOM 2216 C CA . ALA A 1 294 ? 18.856 -7.457 -25.327 1.00 94.75 294 ALA A CA 1
ATOM 2217 C C . ALA A 1 294 ? 17.478 -8.164 -25.405 1.00 94.75 294 ALA A C 1
ATOM 2219 O O . ALA A 1 294 ? 16.466 -7.491 -25.187 1.00 94.75 294 ALA A O 1
ATOM 2220 N N . PRO A 1 295 ? 17.377 -9.502 -25.590 1.00 96.38 295 PRO A N 1
ATOM 2221 C CA . PRO A 1 295 ? 16.077 -10.187 -25.573 1.00 96.38 295 PRO A CA 1
ATOM 2222 C C . PRO A 1 295 ? 15.363 -10.091 -24.215 1.00 96.38 295 PRO A C 1
ATOM 2224 O O . PRO A 1 295 ? 14.138 -9.969 -24.145 1.00 96.38 295 PRO A O 1
ATOM 2227 N N . LEU A 1 296 ? 16.134 -10.127 -23.123 1.00 94.75 296 LEU A N 1
ATOM 2228 C CA . LEU A 1 296 ? 15.628 -9.978 -21.761 1.00 94.75 296 LEU A CA 1
ATOM 2229 C C . LEU A 1 296 ? 15.086 -8.559 -21.531 1.00 94.75 296 LEU A C 1
ATOM 2231 O O . LEU A 1 296 ? 13.972 -8.413 -21.027 1.00 94.75 296 LEU A O 1
ATOM 2235 N N . LYS A 1 297 ? 15.834 -7.532 -21.952 1.00 95.50 297 LYS A N 1
ATOM 2236 C CA . LYS A 1 297 ? 15.444 -6.119 -21.881 1.00 95.50 297 LYS A CA 1
ATOM 2237 C C . LYS A 1 297 ? 14.142 -5.870 -22.638 1.00 95.50 297 LYS A C 1
ATOM 2239 O O . LYS A 1 297 ? 13.224 -5.291 -22.067 1.00 95.50 297 LYS A O 1
ATOM 2244 N N . SER A 1 298 ? 14.004 -6.371 -23.869 1.00 96.31 298 SER A N 1
ATOM 2245 C CA . SER A 1 298 ? 12.766 -6.223 -24.652 1.00 96.31 298 SER A CA 1
ATOM 2246 C C . SER A 1 298 ? 11.549 -6.827 -23.947 1.00 96.31 298 SER A C 1
ATOM 2248 O O . SER A 1 298 ? 10.498 -6.189 -23.873 1.00 96.31 298 SER A O 1
ATOM 2250 N N . ARG A 1 299 ? 11.689 -8.029 -23.373 1.00 96.31 299 ARG A N 1
ATOM 2251 C CA . ARG A 1 299 ? 10.611 -8.662 -22.599 1.00 96.31 299 ARG A CA 1
ATOM 2252 C C . ARG A 1 299 ? 10.252 -7.849 -21.354 1.00 96.31 299 ARG A C 1
ATOM 2254 O O . ARG A 1 299 ? 9.072 -7.652 -21.079 1.00 96.31 299 ARG A O 1
ATOM 2261 N N . LEU A 1 300 ? 11.248 -7.374 -20.607 1.00 95.69 300 LEU A N 1
ATOM 2262 C CA . LEU A 1 300 ? 11.016 -6.623 -19.373 1.00 95.69 300 LEU A CA 1
ATOM 2263 C C . LEU A 1 300 ? 10.448 -5.221 -19.638 1.00 95.69 300 LEU A C 1
ATOM 2265 O O . LEU A 1 300 ? 9.617 -4.762 -18.863 1.00 95.69 300 LEU A O 1
ATOM 2269 N N . LEU A 1 301 ? 10.788 -4.580 -20.760 1.00 96.00 301 LEU A N 1
ATOM 2270 C CA . LEU A 1 301 ? 10.144 -3.337 -21.203 1.00 96.00 301 LEU A CA 1
ATOM 2271 C C . LEU A 1 301 ? 8.660 -3.544 -21.543 1.00 96.00 301 LEU A C 1
ATOM 2273 O O . LEU A 1 301 ? 7.829 -2.702 -21.202 1.00 96.00 301 LEU A O 1
ATOM 2277 N N . LEU A 1 302 ? 8.294 -4.676 -22.152 1.00 96.19 302 LEU A N 1
ATOM 2278 C CA . LEU A 1 302 ? 6.884 -5.031 -22.343 1.00 96.19 302 LEU A CA 1
ATOM 2279 C C . LEU A 1 302 ? 6.178 -5.273 -20.998 1.00 96.19 302 LEU A C 1
ATOM 2281 O O . LEU A 1 302 ? 5.074 -4.778 -20.778 1.00 96.19 302 LEU A O 1
ATOM 2285 N N . GLU A 1 303 ? 6.825 -5.981 -20.069 1.00 94.50 303 GLU A N 1
ATOM 2286 C CA . GLU A 1 303 ? 6.293 -6.179 -18.715 1.00 94.50 303 GLU A CA 1
ATOM 2287 C C . GLU A 1 303 ? 6.130 -4.869 -17.940 1.00 94.50 303 GLU A C 1
ATOM 2289 O O . GLU A 1 303 ? 5.169 -4.734 -17.177 1.00 94.50 303 GLU A O 1
ATOM 2294 N N . PHE A 1 304 ? 7.043 -3.919 -18.141 1.00 94.62 304 PHE A N 1
ATOM 2295 C CA . PHE A 1 304 ? 6.967 -2.564 -17.611 1.00 94.62 304 PHE A CA 1
ATOM 2296 C C . PHE A 1 304 ? 5.756 -1.824 -18.180 1.00 94.62 304 PHE A C 1
ATOM 2298 O O . PHE A 1 304 ? 4.996 -1.242 -17.411 1.00 94.62 304 PHE A O 1
ATOM 2305 N N . LEU A 1 305 ? 5.513 -1.897 -19.494 1.00 94.25 305 LEU A N 1
ATOM 2306 C CA . LEU A 1 305 ? 4.313 -1.317 -20.107 1.00 94.25 305 LEU A CA 1
ATOM 2307 C C . LEU A 1 305 ? 3.033 -1.921 -19.522 1.00 94.25 305 LEU A C 1
ATOM 2309 O O . LEU A 1 305 ? 2.130 -1.176 -19.154 1.00 94.25 305 LEU A O 1
ATOM 2313 N N . TRP A 1 306 ? 2.966 -3.244 -19.340 1.00 93.19 306 TRP A N 1
ATOM 2314 C CA . TRP A 1 306 ? 1.837 -3.866 -18.639 1.00 93.19 306 TRP A CA 1
ATOM 2315 C C . TRP A 1 306 ? 1.688 -3.349 -17.207 1.00 93.19 306 TRP A C 1
ATOM 2317 O O . TRP A 1 306 ? 0.574 -3.080 -16.777 1.00 93.19 306 TRP A O 1
ATOM 2327 N N . ALA A 1 307 ? 2.791 -3.133 -16.487 1.00 92.00 307 ALA A N 1
ATOM 2328 C CA . ALA A 1 307 ? 2.755 -2.548 -15.148 1.00 92.00 307 ALA A CA 1
ATOM 2329 C C . ALA A 1 307 ? 2.213 -1.105 -15.148 1.00 92.00 307 ALA A C 1
ATOM 2331 O O . ALA A 1 307 ? 1.517 -0.710 -14.213 1.00 92.00 307 ALA A O 1
ATOM 2332 N N . GLN A 1 308 ? 2.498 -0.326 -16.199 1.00 91.50 308 GLN A N 1
ATOM 2333 C CA . GLN A 1 308 ? 1.937 1.017 -16.382 1.00 91.50 308 GLN A CA 1
ATOM 2334 C C . GLN A 1 308 ? 0.439 1.001 -16.700 1.00 91.50 308 GLN A C 1
ATOM 2336 O O . GLN A 1 308 ? -0.253 1.930 -16.299 1.00 91.50 308 GLN A O 1
ATOM 2341 N N . LEU A 1 309 ? -0.056 -0.034 -17.377 1.00 90.75 309 LEU A N 1
ATOM 2342 C CA . LEU A 1 309 ? -1.487 -0.213 -17.636 1.00 90.75 309 LEU A CA 1
ATOM 2343 C C . LEU A 1 309 ? -2.225 -0.727 -16.388 1.00 90.75 309 LEU A C 1
ATOM 2345 O O . LEU A 1 309 ? -3.325 -0.279 -16.088 1.00 90.75 309 LEU A O 1
ATOM 2349 N N . ASP A 1 310 ? -1.598 -1.613 -15.606 1.00 87.50 310 ASP A N 1
ATOM 2350 C CA . ASP A 1 310 ? -2.157 -2.202 -14.375 1.00 87.50 310 ASP A CA 1
ATOM 2351 C C . ASP A 1 310 ? -2.489 -1.163 -13.289 1.00 87.50 310 ASP A C 1
ATOM 2353 O O . ASP A 1 310 ? -3.275 -1.441 -12.381 1.00 87.50 310 ASP A O 1
ATOM 2357 N N . LYS A 1 311 ? -1.855 0.011 -13.342 1.00 87.44 311 LYS A N 1
ATOM 2358 C CA . LYS A 1 311 ? -2.071 1.112 -12.394 1.00 87.44 311 LYS A CA 1
ATOM 2359 C C . LYS A 1 311 ? -3.148 2.099 -12.847 1.00 87.44 311 LYS A C 1
ATOM 2361 O O . LYS A 1 311 ? -3.421 3.029 -12.096 1.00 87.44 311 LYS A O 1
ATOM 2366 N N . GLU A 1 312 ? -3.715 1.949 -14.042 1.00 85.19 312 GLU A N 1
ATOM 2367 C CA . GLU A 1 312 ? -4.810 2.798 -14.510 1.00 85.19 312 GLU A CA 1
ATOM 2368 C C . GLU A 1 312 ? -6.124 2.380 -13.843 1.00 85.19 312 GLU A C 1
ATOM 2370 O O . GLU A 1 312 ? -6.489 1.201 -13.810 1.00 85.19 312 GLU A O 1
ATOM 2375 N N . CYS A 1 313 ? -6.873 3.351 -13.317 1.00 76.00 313 CYS A N 1
ATOM 2376 C CA . CYS A 1 313 ? -8.227 3.083 -12.848 1.00 76.00 313 CYS A CA 1
ATOM 2377 C C . CYS A 1 313 ? -9.099 2.679 -14.043 1.00 76.00 313 CYS A C 1
ATOM 2379 O O . CYS A 1 313 ? -9.198 3.424 -15.017 1.00 76.00 313 CYS A O 1
ATOM 2381 N N . MET A 1 314 ? -9.799 1.545 -13.944 1.00 70.38 314 MET A N 1
ATOM 2382 C CA . MET A 1 314 ? -10.809 1.130 -14.925 1.00 70.38 314 MET A CA 1
ATOM 2383 C C . MET A 1 314 ? -12.210 1.146 -14.289 1.00 70.38 314 MET A C 1
ATOM 2385 O O . MET A 1 314 ? -12.671 0.111 -13.804 1.00 70.38 314 MET A O 1
ATOM 2389 N N . PRO A 1 315 ? -12.921 2.297 -14.301 1.00 61.38 315 PRO A N 1
ATOM 2390 C CA . PRO A 1 315 ? -14.256 2.433 -13.705 1.00 61.38 315 PRO A CA 1
ATOM 2391 C C . PRO A 1 315 ? -15.311 1.513 -14.334 1.00 61.38 315 PRO A C 1
ATOM 2393 O O . PRO A 1 315 ? -16.300 1.169 -13.691 1.00 61.38 315 PRO A O 1
ATOM 2396 N N . MET A 1 316 ? -15.096 1.105 -15.588 1.00 68.44 316 MET A N 1
ATOM 2397 C CA . MET A 1 316 ? -15.910 0.131 -16.312 1.00 68.44 316 MET A CA 1
ATOM 2398 C C . MET A 1 316 ? -15.024 -1.051 -16.732 1.00 68.44 316 MET A C 1
ATOM 2400 O O . MET A 1 316 ? -14.508 -1.062 -17.852 1.00 68.44 316 MET A O 1
ATOM 2404 N N . PRO A 1 317 ? -14.792 -2.040 -15.850 1.00 61.53 317 PRO A N 1
ATOM 2405 C CA . PRO A 1 317 ? -14.021 -3.221 -16.221 1.00 61.53 317 PRO A CA 1
ATOM 2406 C C . PRO A 1 317 ? -14.738 -3.962 -17.356 1.00 61.53 317 PRO A C 1
ATOM 2408 O O . PRO A 1 317 ? -15.957 -4.110 -17.320 1.00 61.53 317 PRO A O 1
ATOM 2411 N N . ARG A 1 318 ? -14.001 -4.434 -18.369 1.00 59.28 318 ARG A N 1
ATOM 2412 C CA . ARG A 1 318 ? -14.594 -5.186 -19.492 1.00 59.28 318 ARG A CA 1
ATOM 2413 C C . ARG A 1 318 ? -15.301 -6.439 -18.954 1.00 59.28 318 ARG A C 1
ATOM 2415 O O . ARG A 1 318 ? -14.666 -7.275 -18.318 1.00 59.28 318 ARG A O 1
ATOM 2422 N N . ILE A 1 319 ? -16.613 -6.553 -19.189 1.00 52.38 319 ILE A N 1
ATOM 2423 C CA . ILE A 1 319 ? -17.470 -7.609 -18.607 1.00 52.38 319 ILE A CA 1
ATOM 2424 C C . ILE A 1 319 ? -17.609 -8.837 -19.542 1.00 52.38 319 ILE A C 1
ATOM 2426 O O . ILE A 1 319 ? -18.192 -9.840 -19.144 1.00 52.38 319 ILE A O 1
ATOM 2430 N N . ALA A 1 320 ? -17.032 -8.835 -20.751 1.00 44.88 320 ALA A N 1
ATOM 2431 C CA . ALA A 1 320 ? -17.021 -10.007 -21.639 1.00 44.88 320 ALA A CA 1
ATOM 2432 C C . ALA A 1 320 ? -15.853 -9.995 -22.645 1.00 44.88 320 ALA A C 1
ATOM 2434 O O . ALA A 1 320 ? -15.288 -8.937 -22.923 1.00 44.88 320 ALA A O 1
ATOM 2435 N N . GLY A 1 321 ? -15.499 -11.196 -23.125 1.00 56.94 321 GLY A N 1
ATOM 2436 C CA . GLY A 1 321 ? -14.334 -11.519 -23.953 1.00 56.94 321 GLY A CA 1
ATOM 2437 C C . GLY A 1 321 ? -14.246 -10.768 -25.280 1.00 56.94 321 GLY A C 1
ATOM 2438 O O . GLY A 1 321 ? -15.260 -10.471 -25.910 1.00 56.94 321 GLY A O 1
ATOM 2439 N N . ALA A 1 322 ? -13.001 -10.477 -25.657 1.00 40.09 322 ALA A N 1
ATOM 2440 C CA . ALA A 1 322 ? -12.614 -10.179 -27.029 1.00 40.09 322 ALA A CA 1
ATOM 2441 C C . ALA A 1 322 ? -12.389 -11.490 -27.788 1.00 40.09 322 ALA A C 1
ATOM 2443 O O . ALA A 1 322 ? -11.914 -12.452 -27.135 1.00 40.09 322 ALA A O 1
#